Protein AF-J0CR44-F1 (afdb_monomer)

Solvent-accessible surface area (backbone atoms only — not comparable to full-atom values): 16876 Å² total; per-residue (Å²): 106,51,76,72,61,38,62,34,66,68,57,54,51,58,40,41,54,52,49,51,57,46,47,54,53,47,53,48,30,73,73,76,50,75,44,96,94,46,39,53,53,52,47,49,41,52,46,51,52,51,41,46,50,52,49,54,52,52,51,52,53,54,50,51,54,51,53,51,53,52,46,52,38,50,54,49,29,52,53,24,48,54,49,33,73,72,40,82,53,72,68,62,27,55,53,27,48,53,50,25,52,54,29,48,51,53,45,48,52,56,52,48,54,56,48,48,56,51,46,54,51,51,51,52,46,46,55,70,33,66,80,36,99,42,73,67,37,51,61,71,70,46,79,83,66,80,79,86,75,80,70,63,41,72,52,82,97,47,84,74,80,43,72,42,68,52,66,69,62,44,50,49,53,54,46,54,51,50,52,51,61,69,49,70,78,62,85,55,52,73,67,58,46,50,50,51,49,52,54,56,55,69,69,60,76,76,73,78,53,69,70,57,47,53,58,74,67,49,76,77,44,51,62,59,49,45,51,52,60,67,69,51,65,78,90,53,82,46,52,88,78,37,60,37,67,54,32,58,52,42,47,46,49,49,26,67,68,22,77,87,51,94,57,90,57,59,65,58,50,56,53,51,30,53,29,53,46,46,34,75,75,72,46,83,61,85,89,45,60,72,80,78,65,120

Secondary structure (DSSP, 8-state):
--HHHHT-HHHHHHHHHHHHHHHHHHHHHHHH--BTTB-HHHHHHHHHHHHHHHHHHHHHHHHHHHHHHHHHHHHHHHHHHHHHHH--SHHHHHHHHHHHHHHHHHHHHHHHHHHHHHHHHHHHHHHHHHTTT-HHHHHHHS--PPPP----EEPTT-SSPPEE--HHHHHHHHHHHHHHHHHTTT---HHHHHHHHHHHHHH---PPPHHHHHHHTSPPPHHHHHHHHHHSPTTPPP-TT---HHHHHHHHHHHHHHTTSSS----HHHHHHHHHHHHHHH---GGG-GGGG-

Foldseek 3Di:
DDLVLLLPPVLLVVLQVLVVVLVVLQVVCVVPDDDLVRALLQSVLVSLLVSLVSSVVVVVVVVVVLVVVLVVLVVQLVVLVVQLVPDPDPVSNVVSVVSNVVSVVVNVVSVVVVVVVVVVVVVVVCVVVCPDPDPVVCVVPDDPDPPPDDQWDWQPPDVVIDIDRDPVVVVVSVVVVVVCVVCVPVPDPPVNVVVVVVVVVVVPPDDDPVVVVCVVPDQDDLVNLVVVLVPDDPPDQDWPSRDGSSSVVSLCVCCVVCPVHPDHGDPVSVSVSSNSNRCSVPNDNPPSCPVVTD

Sequence (294 aa):
MSPESASDNKLLKEANQAAKIARDELLEIKKKGRTAGNNAQLVWARLKEQIVRIAKRRKAELARARAQEEKKRVDAQDAAKLKLENTQDPMARTEAQKELEAAETALHALKESSHEATFKRRDAKHFAEAETMKKSWFQWTKENRPRDTFATLRKPNTNPPEYVHDSQSMANIAGEYHDSIQNKDLDVGEEERAAALDTALRHVNRKMPEECKTQATAQITREDILESLMAAKNGSAAGLDGLIYEFWKAWNRKFETSKDGKEEWMDIVGMMTEVYVDIETYGIEQDCGFADGW

Mean predicted aligned error: 7.39 Å

Nearest PDB structures (foldseek):
  3na7-assembly1_A  TM=3.642E-01  e=6.748E+00  Helicobacter pylori NCTC 11638
  4ilo-assembly1_A  TM=3.592E-01  e=9.668E+00  Chlamydia trachomatis L2/434/Bu

Radius of gyration: 30.05 Å; Cα contacts (8 Å, |Δi|>4): 190; chains: 1; bounding box: 60×80×90 Å

pLDDT: mean 92.88, std 6.27, range [45.88, 98.38]

Organism: Auricularia subglabra (strain TFB-10046 / SS5) (NCBI:txid717982)

Structure (mmCI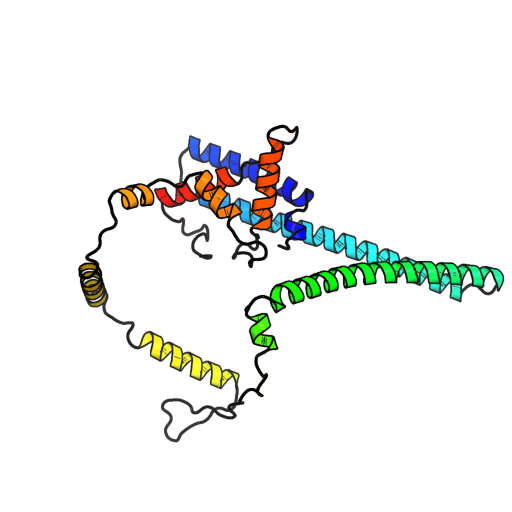F, N/CA/C/O backbone):
data_AF-J0CR44-F1
#
_entry.id   AF-J0CR44-F1
#
loop_
_atom_site.group_PDB
_atom_site.id
_atom_site.type_symbol
_atom_site.label_atom_id
_atom_site.label_alt_id
_atom_site.label_comp_id
_atom_site.label_asym_id
_atom_site.label_entity_id
_atom_site.label_seq_id
_atom_site.pdbx_PDB_ins_code
_atom_site.Cartn_x
_atom_site.Cartn_y
_atom_site.Cartn_z
_atom_site.occupancy
_atom_site.B_iso_or_equiv
_atom_site.auth_seq_id
_atom_site.auth_comp_id
_atom_site.auth_asym_id
_atom_site.auth_atom_id
_atom_site.pdbx_PDB_model_num
ATOM 1 N N . MET A 1 1 ? 0.872 -0.726 -1.623 1.00 86.12 1 MET A N 1
ATOM 2 C CA . MET A 1 1 ? 1.669 0.372 -2.235 1.00 86.12 1 MET A CA 1
ATOM 3 C C . MET A 1 1 ? 3.160 0.128 -1.960 1.00 86.12 1 MET A C 1
ATOM 5 O O . MET A 1 1 ? 3.435 -0.559 -0.987 1.00 86.12 1 MET A O 1
ATOM 9 N N . SER A 1 2 ? 4.119 0.587 -2.783 1.00 84.50 2 SER A N 1
ATOM 10 C CA . SER A 1 2 ? 5.562 0.498 -2.441 1.00 84.50 2 SER A CA 1
ATOM 11 C C . SER A 1 2 ? 6.057 1.789 -1.763 1.00 84.50 2 SER A C 1
ATOM 13 O O . SER A 1 2 ? 5.506 2.850 -2.071 1.00 84.50 2 SER A O 1
ATOM 15 N N . PRO A 1 3 ? 7.105 1.748 -0.911 1.00 84.62 3 PRO A N 1
ATOM 16 C CA . PRO A 1 3 ? 7.673 2.952 -0.285 1.00 84.62 3 PRO A CA 1
ATOM 17 C C . PRO A 1 3 ? 8.092 4.032 -1.293 1.00 84.62 3 PRO A C 1
ATOM 19 O O . PRO A 1 3 ? 7.835 5.213 -1.084 1.00 84.6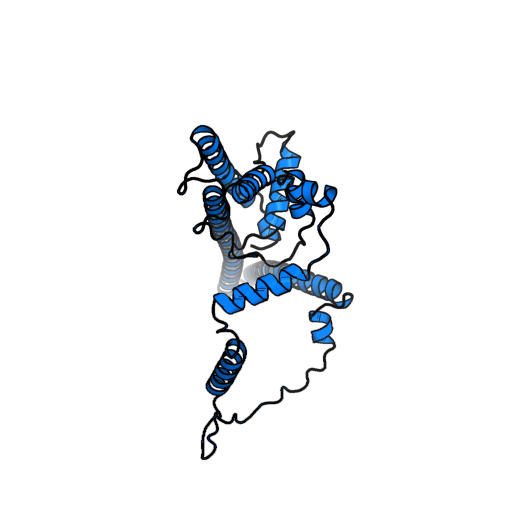2 3 PRO A O 1
ATOM 22 N N . GLU A 1 4 ? 8.656 3.622 -2.432 1.00 84.00 4 GLU A N 1
ATOM 23 C CA . GLU A 1 4 ? 9.022 4.525 -3.533 1.00 84.00 4 GLU A CA 1
ATOM 24 C C . GLU A 1 4 ? 7.788 5.227 -4.114 1.00 84.00 4 GLU A C 1
ATOM 26 O O . GLU A 1 4 ? 7.781 6.443 -4.290 1.00 84.00 4 GLU A O 1
ATOM 31 N N . SER A 1 5 ? 6.710 4.473 -4.365 1.00 88.38 5 SER A N 1
ATOM 32 C CA . SER A 1 5 ? 5.469 5.044 -4.899 1.00 88.38 5 SER A CA 1
ATOM 33 C C . SER A 1 5 ? 4.759 5.958 -3.902 1.00 88.38 5 SER A C 1
ATOM 35 O O . SER A 1 5 ? 4.101 6.899 -4.323 1.00 88.38 5 SER A O 1
ATOM 37 N N . ALA A 1 6 ? 4.919 5.723 -2.596 1.00 91.44 6 ALA A N 1
ATOM 38 C CA . ALA A 1 6 ? 4.285 6.521 -1.550 1.00 91.44 6 ALA A CA 1
ATOM 39 C C . ALA A 1 6 ? 4.782 7.974 -1.502 1.00 91.44 6 ALA A C 1
ATOM 41 O O . ALA A 1 6 ? 4.065 8.845 -1.020 1.00 91.44 6 ALA A O 1
ATOM 42 N N . SER A 1 7 ? 5.981 8.240 -2.032 1.00 92.44 7 SER A N 1
ATOM 43 C CA . SER A 1 7 ? 6.555 9.589 -2.128 1.00 92.44 7 SER A CA 1
ATOM 44 C C . SER A 1 7 ? 6.447 10.202 -3.534 1.00 92.44 7 SER A C 1
ATOM 46 O O . SER A 1 7 ? 7.012 11.269 -3.778 1.00 92.44 7 SER A O 1
ATOM 48 N N . ASP A 1 8 ? 5.750 9.557 -4.480 1.00 96.19 8 ASP A N 1
ATOM 49 C CA . ASP A 1 8 ? 5.570 10.088 -5.839 1.00 96.19 8 ASP A CA 1
ATOM 50 C C . ASP A 1 8 ? 4.736 11.380 -5.796 1.00 96.19 8 ASP A C 1
ATOM 52 O O . ASP A 1 8 ? 3.572 11.387 -5.397 1.00 96.19 8 ASP A O 1
ATOM 56 N N . ASN A 1 9 ? 5.331 12.498 -6.228 1.00 95.94 9 ASN A N 1
ATOM 57 C CA . ASN A 1 9 ? 4.684 13.812 -6.157 1.00 95.94 9 ASN A CA 1
ATOM 58 C C . ASN A 1 9 ? 3.375 13.873 -6.960 1.00 95.94 9 ASN A C 1
ATOM 60 O O . ASN A 1 9 ? 2.455 14.577 -6.550 1.00 95.94 9 ASN A O 1
ATOM 64 N N . LYS A 1 10 ? 3.275 13.165 -8.097 1.00 97.00 10 LYS A N 1
ATOM 65 C CA . LYS A 1 10 ? 2.051 13.165 -8.914 1.00 97.00 10 LYS A CA 1
ATOM 66 C C . LYS A 1 10 ? 0.920 12.433 -8.185 1.00 97.00 10 LYS A C 1
ATOM 68 O O . LYS A 1 10 ? -0.170 12.986 -8.085 1.00 97.00 10 LYS A O 1
ATOM 73 N N . LEU A 1 11 ? 1.199 11.258 -7.613 1.00 97.44 11 LEU A N 1
ATOM 74 C CA . LEU A 1 11 ? 0.260 10.534 -6.751 1.00 97.44 11 LEU A CA 1
ATOM 75 C C . LEU A 1 11 ? -0.227 11.412 -5.595 1.00 97.44 11 LEU A C 1
ATOM 77 O O . LEU A 1 11 ? -1.431 11.539 -5.396 1.00 97.44 11 LEU A O 1
ATOM 81 N N . LEU A 1 12 ? 0.698 12.029 -4.855 1.00 97.56 12 LEU A N 1
ATOM 82 C CA . LEU A 1 12 ? 0.354 12.859 -3.701 1.00 97.56 12 LEU A CA 1
ATOM 83 C C . LEU A 1 12 ? -0.504 14.070 -4.102 1.00 97.56 12 LEU A C 1
ATOM 85 O O . LEU A 1 12 ? -1.442 14.405 -3.388 1.00 97.56 12 LEU A O 1
ATOM 89 N N . LYS A 1 13 ? -0.244 14.697 -5.258 1.00 97.25 13 LYS A N 1
ATOM 90 C CA . LYS A 1 13 ? -1.056 15.816 -5.768 1.00 97.25 13 LYS A CA 1
ATOM 91 C C . LYS A 1 13 ? -2.479 15.396 -6.138 1.00 97.25 13 LYS A C 1
ATOM 93 O O . LYS A 1 13 ? -3.425 16.082 -5.762 1.00 97.25 13 LYS A O 1
ATOM 98 N N . GLU A 1 14 ? -2.638 14.282 -6.849 1.00 98.00 14 GLU A N 1
ATOM 99 C CA . GLU A 1 14 ? -3.965 13.753 -7.204 1.00 98.00 14 GLU A CA 1
ATOM 100 C C . GLU A 1 14 ? -4.742 13.320 -5.954 1.00 98.00 14 GLU A C 1
ATOM 102 O O . GLU A 1 14 ? -5.933 13.600 -5.826 1.00 98.00 14 GLU A O 1
ATOM 107 N N . ALA A 1 15 ? -4.059 12.699 -4.992 1.00 98.00 15 ALA A N 1
ATOM 108 C CA . ALA A 1 15 ? -4.655 12.342 -3.715 1.00 98.00 15 ALA A CA 1
ATOM 109 C C . ALA A 1 15 ? -5.072 13.592 -2.915 1.00 98.00 15 ALA A C 1
ATOM 111 O O . ALA A 1 15 ? -6.178 13.638 -2.381 1.00 98.00 15 ALA A O 1
ATOM 112 N N . ASN A 1 16 ? -4.247 14.645 -2.909 1.00 98.00 16 ASN A N 1
ATOM 113 C CA . ASN A 1 16 ? -4.567 15.926 -2.278 1.00 98.00 16 ASN A CA 1
ATOM 114 C C . ASN A 1 16 ? -5.830 16.574 -2.862 1.00 98.00 16 ASN A C 1
ATOM 116 O O . ASN A 1 16 ? -6.626 17.139 -2.118 1.00 98.00 16 ASN A O 1
ATOM 120 N N . GLN A 1 17 ? -6.054 16.454 -4.172 1.00 98.06 17 GLN A N 1
ATOM 121 C CA . GLN A 1 17 ? -7.296 16.913 -4.802 1.00 98.06 17 GLN A CA 1
ATOM 122 C C . GLN A 1 17 ? -8.514 16.118 -4.317 1.00 98.06 17 GLN A C 1
ATOM 124 O O . GLN A 1 17 ? -9.528 16.722 -3.974 1.00 98.06 17 GLN A O 1
ATOM 129 N N . ALA A 1 18 ? -8.408 14.788 -4.222 1.00 98.38 18 ALA A N 1
ATOM 130 C CA . ALA A 1 18 ? -9.473 13.953 -3.661 1.00 98.38 18 ALA A CA 1
ATOM 131 C C . ALA A 1 18 ? -9.774 14.314 -2.193 1.00 98.38 18 ALA A C 1
ATOM 133 O O . ALA A 1 18 ? -10.933 14.402 -1.795 1.00 98.38 18 ALA A O 1
ATOM 134 N N . ALA A 1 19 ? -8.742 14.612 -1.398 1.00 98.06 19 ALA A N 1
ATOM 135 C CA . ALA A 1 19 ? -8.915 15.036 -0.010 1.00 98.06 19 ALA A CA 1
ATOM 136 C C . ALA A 1 19 ? -9.572 16.417 0.131 1.00 98.06 19 ALA A C 1
ATOM 138 O O . ALA A 1 19 ? -10.290 16.637 1.101 1.00 98.06 19 ALA A O 1
ATOM 139 N N . LYS A 1 20 ? -9.370 17.347 -0.814 1.00 98.06 20 LYS A N 1
ATOM 140 C CA . LYS A 1 20 ? -10.091 18.634 -0.810 1.00 98.06 20 LYS A CA 1
ATOM 141 C C . LYS A 1 20 ? -11.599 18.417 -0.930 1.00 98.06 20 LYS A C 1
ATOM 143 O O . LYS A 1 20 ? -12.348 18.975 -0.141 1.00 98.06 20 LYS A O 1
ATOM 148 N N . ILE A 1 21 ? -12.014 17.530 -1.838 1.00 98.31 21 ILE A N 1
ATOM 149 C CA . ILE A 1 21 ? -13.424 17.144 -2.003 1.00 98.31 21 ILE A CA 1
ATOM 150 C C . ILE A 1 21 ? -13.954 16.516 -0.706 1.00 98.31 21 ILE A C 1
ATOM 152 O O . ILE A 1 21 ? -14.993 16.930 -0.202 1.00 98.31 21 ILE A O 1
ATOM 156 N N . ALA A 1 22 ? -13.203 15.580 -0.117 1.00 98.25 22 ALA A N 1
ATOM 157 C CA . ALA A 1 22 ? -13.578 14.948 1.148 1.00 98.25 22 ALA A CA 1
ATOM 158 C C . ALA A 1 22 ? -13.694 15.955 2.311 1.00 98.25 22 ALA A C 1
ATOM 160 O O . ALA A 1 22 ? -14.624 15.863 3.108 1.00 98.25 22 ALA A O 1
ATOM 161 N N . ARG A 1 23 ? -12.799 16.953 2.405 1.00 98.00 23 ARG A N 1
ATOM 162 C CA . ARG A 1 23 ? -12.908 18.034 3.403 1.00 98.00 23 ARG A CA 1
ATOM 163 C C . ARG A 1 23 ? -14.209 18.803 3.226 1.00 98.00 23 ARG A C 1
ATOM 165 O O . ARG A 1 23 ? -14.883 19.079 4.213 1.00 98.00 23 ARG A O 1
ATOM 172 N N . ASP A 1 24 ? -14.544 19.172 1.998 1.00 98.25 24 ASP A N 1
ATOM 173 C CA . ASP A 1 24 ? -15.743 19.961 1.738 1.00 98.25 24 ASP A CA 1
ATOM 174 C C . ASP A 1 24 ? -17.011 19.160 2.109 1.00 98.25 24 ASP A C 1
ATOM 176 O O . ASP A 1 24 ? -17.932 19.715 2.708 1.00 98.25 24 ASP A O 1
ATOM 180 N N . GLU A 1 25 ? -17.019 17.838 1.887 1.00 98.25 25 GLU A N 1
ATOM 181 C CA . GLU A 1 25 ? -18.067 16.935 2.391 1.00 98.25 25 GLU A CA 1
ATOM 182 C C . GLU A 1 25 ? -18.147 16.918 3.930 1.00 98.25 25 GLU A C 1
ATOM 184 O O . GLU A 1 25 ? -19.242 17.026 4.486 1.00 98.25 25 GLU A O 1
ATOM 189 N N . LEU A 1 26 ? -17.009 16.845 4.634 1.00 98.06 26 LEU A N 1
ATOM 190 C CA . LEU A 1 26 ? -16.967 16.910 6.104 1.00 98.06 26 LEU A CA 1
ATOM 191 C C . LEU A 1 26 ? -17.490 18.249 6.639 1.00 98.06 26 LEU A C 1
ATOM 193 O O . LEU A 1 26 ? -18.242 18.280 7.614 1.00 98.06 26 LEU A O 1
ATOM 197 N N . LEU A 1 27 ? -17.142 19.362 5.988 1.00 97.94 27 LEU A N 1
ATOM 198 C CA . LEU A 1 27 ? -17.660 20.684 6.346 1.00 97.94 27 LEU A CA 1
ATOM 199 C C . LEU A 1 27 ? -19.180 20.760 6.165 1.00 97.94 27 LEU A C 1
ATOM 201 O O . LEU A 1 27 ? -19.866 21.361 6.991 1.00 97.94 27 LEU A O 1
ATOM 205 N N . GLU A 1 28 ? -19.726 20.134 5.123 1.00 98.12 28 GLU A N 1
ATOM 206 C CA . GLU A 1 28 ? -21.174 20.046 4.928 1.00 98.12 28 GLU A CA 1
ATOM 207 C C . GLU A 1 28 ? -21.859 19.165 5.981 1.00 98.12 28 GLU A C 1
ATOM 209 O O . GLU A 1 28 ? -22.929 19.538 6.463 1.00 98.12 28 GLU A O 1
ATOM 214 N N . ILE A 1 29 ? -21.237 18.057 6.402 1.00 97.88 29 ILE A N 1
ATOM 215 C CA . ILE A 1 29 ? -21.728 17.230 7.520 1.00 97.88 29 ILE A CA 1
ATOM 216 C C . ILE A 1 29 ? -21.764 18.047 8.814 1.00 97.88 29 ILE A C 1
ATOM 218 O O . ILE A 1 29 ? -22.768 18.022 9.521 1.00 97.88 29 ILE A O 1
ATOM 222 N N . LYS A 1 30 ? -20.724 18.838 9.106 1.00 97.31 30 LYS A N 1
ATOM 223 C CA . LYS A 1 30 ? -20.709 19.713 10.293 1.00 97.31 30 LYS A CA 1
ATOM 224 C C . LYS A 1 30 ? -21.833 20.750 10.276 1.00 97.31 30 LYS A C 1
ATOM 226 O O . LYS A 1 30 ? -22.372 21.072 11.328 1.00 97.31 30 LYS A O 1
ATOM 231 N N . LYS A 1 31 ? -22.203 21.263 9.097 1.00 97.88 31 LYS A N 1
ATOM 232 C CA . LYS A 1 31 ? -23.301 22.235 8.952 1.00 97.88 31 LYS A CA 1
ATOM 233 C C . LYS A 1 31 ? -24.686 21.595 9.041 1.00 97.88 31 LYS A C 1
ATOM 235 O O . LYS A 1 31 ? -25.579 22.178 9.643 1.00 97.88 31 LYS A O 1
ATOM 240 N N . LYS A 1 32 ? -24.889 20.449 8.384 1.00 97.88 32 LYS A N 1
ATOM 241 C CA . LYS A 1 32 ? -26.209 19.804 8.235 1.00 97.88 32 LYS A CA 1
ATOM 242 C C . LYS A 1 32 ? -26.515 18.783 9.330 1.00 97.88 32 LYS A C 1
ATOM 244 O O . LYS A 1 32 ? -27.672 18.414 9.498 1.00 97.88 32 LYS A O 1
ATOM 249 N N . GLY A 1 33 ? -25.496 18.353 10.065 1.00 97.69 33 GLY A N 1
ATOM 250 C CA . GLY A 1 33 ? -25.569 17.268 11.032 1.00 97.69 33 GLY A CA 1
ATOM 251 C C . GLY A 1 33 ? -25.169 15.918 10.433 1.00 97.69 33 GLY A C 1
ATOM 252 O O . GLY A 1 33 ? -25.286 15.671 9.229 1.00 97.69 33 GLY A O 1
ATOM 253 N N . ARG A 1 34 ? -24.690 15.032 11.311 1.00 97.62 34 ARG A N 1
ATOM 254 C CA . ARG A 1 34 ? -24.358 13.636 11.001 1.00 97.62 34 ARG A CA 1
ATOM 255 C C . ARG A 1 34 ? -25.630 12.842 10.699 1.00 97.62 34 ARG A C 1
ATOM 257 O O . ARG A 1 34 ? -26.635 12.985 11.390 1.00 97.62 34 ARG A O 1
ATOM 264 N N . THR A 1 35 ? -25.563 11.946 9.718 1.00 97.31 35 THR A N 1
ATOM 265 C CA . THR A 1 35 ? -26.604 10.935 9.457 1.00 97.31 35 THR A CA 1
ATOM 266 C C . THR A 1 35 ? -25.960 9.560 9.266 1.00 97.31 35 THR A C 1
ATOM 268 O O . THR A 1 35 ? -24.759 9.482 9.014 1.00 97.31 35 THR A O 1
ATOM 271 N N . ALA A 1 36 ? -26.739 8.476 9.344 1.00 95.12 36 ALA A N 1
ATOM 272 C CA . ALA A 1 36 ? -26.221 7.119 9.121 1.00 95.12 36 ALA A CA 1
ATOM 273 C C . ALA A 1 36 ? -25.559 6.962 7.735 1.00 95.12 36 ALA A C 1
ATOM 275 O O . ALA A 1 36 ? -24.482 6.394 7.624 1.00 95.12 36 ALA A O 1
ATOM 276 N N . GLY A 1 37 ? -26.145 7.555 6.687 1.00 95.62 37 GLY A N 1
ATOM 277 C CA . GLY A 1 37 ? -25.596 7.505 5.323 1.00 95.62 37 GLY A CA 1
ATOM 278 C C . GLY A 1 37 ? -24.580 8.602 4.983 1.00 95.62 37 GLY A C 1
ATOM 279 O O . GLY A 1 37 ? -24.040 8.607 3.878 1.00 95.62 37 GLY A O 1
ATOM 280 N N . ASN A 1 38 ? -24.339 9.560 5.883 1.00 96.62 38 ASN A N 1
ATOM 281 C CA . ASN A 1 38 ? -23.407 10.663 5.657 1.00 96.62 38 ASN A CA 1
ATOM 282 C C . ASN A 1 38 ? -22.750 11.077 6.979 1.00 96.62 38 ASN A C 1
ATOM 284 O O . ASN A 1 38 ? -23.289 11.889 7.738 1.00 96.62 38 ASN A O 1
ATOM 288 N N . ASN A 1 39 ? -21.593 10.479 7.245 1.00 97.38 39 ASN A N 1
ATOM 289 C CA . ASN A 1 39 ? -20.774 10.688 8.433 1.00 97.38 39 ASN A CA 1
ATOM 290 C C . ASN A 1 39 ? -19.284 10.710 8.051 1.00 97.38 39 ASN A C 1
ATOM 292 O O . ASN A 1 39 ? -18.913 10.371 6.921 1.00 97.38 39 ASN A O 1
ATOM 296 N N . ALA A 1 40 ? -18.427 11.111 8.991 1.00 97.81 40 ALA A N 1
ATOM 297 C CA . ALA A 1 40 ? -16.999 11.256 8.726 1.00 97.81 40 ALA A CA 1
ATOM 298 C C . ALA A 1 40 ? -16.321 9.928 8.343 1.00 97.81 40 ALA A C 1
ATOM 300 O O . ALA A 1 40 ? -15.453 9.913 7.468 1.00 97.81 40 ALA A O 1
ATOM 301 N N . GLN A 1 41 ? -16.754 8.808 8.933 1.00 97.19 41 GLN A N 1
ATOM 302 C CA . GLN A 1 41 ? -16.193 7.477 8.680 1.00 97.19 41 GLN A CA 1
ATOM 303 C C . GLN A 1 41 ? -16.412 7.033 7.226 1.00 97.19 41 GLN A C 1
ATOM 305 O O . GLN A 1 41 ? -15.475 6.568 6.575 1.00 97.19 41 GLN A O 1
ATOM 310 N N . LEU A 1 42 ? -17.615 7.239 6.679 1.00 97.00 42 LEU A N 1
ATOM 311 C CA . LEU A 1 42 ? -17.938 6.912 5.285 1.00 97.00 42 LEU A CA 1
ATOM 312 C C . LEU A 1 42 ? -17.207 7.821 4.288 1.00 97.00 42 LEU A C 1
ATOM 314 O O . LEU A 1 42 ? -16.719 7.349 3.258 1.00 97.00 42 LEU A O 1
ATOM 318 N N . VAL A 1 43 ? -17.087 9.120 4.587 1.00 97.75 43 VAL A N 1
ATOM 319 C CA . VAL A 1 43 ? -16.294 10.051 3.763 1.00 97.75 43 VAL A CA 1
ATOM 320 C C . VAL A 1 43 ? -14.834 9.595 3.712 1.00 97.75 43 VAL A C 1
ATOM 322 O O . VAL A 1 43 ? -14.242 9.504 2.633 1.00 97.75 43 VAL A O 1
ATOM 325 N N . TRP A 1 44 ? -14.271 9.228 4.863 1.00 97.25 44 TRP A N 1
ATOM 326 C CA . TRP A 1 44 ? -12.908 8.724 4.968 1.00 97.25 44 TRP A CA 1
ATOM 327 C C . TRP A 1 44 ? -12.697 7.402 4.224 1.00 97.25 44 TRP A C 1
ATOM 329 O O . TRP A 1 44 ? -11.724 7.263 3.480 1.00 97.25 44 TRP A O 1
ATOM 339 N N . ALA A 1 45 ? -13.618 6.445 4.363 1.00 96.19 45 ALA A N 1
ATOM 340 C CA . ALA A 1 45 ? -13.566 5.174 3.644 1.00 96.19 45 ALA A CA 1
ATOM 341 C C . ALA A 1 45 ? -13.533 5.393 2.120 1.00 96.19 45 ALA A C 1
ATOM 343 O O . ALA A 1 45 ? -12.634 4.892 1.437 1.00 96.19 45 ALA A O 1
ATOM 344 N N . ARG A 1 46 ? -14.429 6.243 1.597 1.00 97.12 46 ARG A N 1
ATOM 345 C CA . ARG A 1 46 ? -14.457 6.614 0.172 1.00 97.12 46 ARG A CA 1
ATOM 346 C C . ARG A 1 46 ? -13.170 7.301 -0.278 1.00 97.12 46 ARG A C 1
ATOM 348 O O . ARG A 1 46 ? -12.659 6.982 -1.353 1.00 97.12 46 ARG A O 1
ATOM 355 N N . LEU A 1 47 ? -12.616 8.205 0.533 1.00 97.50 47 LEU A N 1
ATOM 356 C CA . LEU A 1 47 ? -11.333 8.845 0.239 1.00 97.50 47 LEU A CA 1
ATOM 357 C C . LEU A 1 47 ? -10.212 7.803 0.124 1.00 97.50 47 LEU A C 1
ATOM 359 O O . LEU A 1 47 ? -9.469 7.812 -0.860 1.00 97.50 47 LEU A O 1
ATOM 363 N N . LYS A 1 48 ? -10.105 6.870 1.078 1.00 96.69 48 LYS A N 1
ATOM 364 C CA . LYS A 1 48 ? -9.098 5.797 1.032 1.00 96.69 48 LYS A CA 1
ATOM 365 C C . LYS A 1 48 ? -9.233 4.956 -0.234 1.00 96.69 48 LYS A C 1
ATOM 367 O O . LYS A 1 48 ? -8.238 4.734 -0.926 1.00 96.69 48 LYS A O 1
ATOM 372 N N . GLU A 1 49 ? -10.448 4.550 -0.598 1.00 96.38 49 GLU A N 1
ATOM 373 C CA . GLU A 1 49 ? -10.681 3.822 -1.847 1.00 96.38 49 GLU A CA 1
ATOM 374 C C . GLU A 1 49 ? -10.227 4.606 -3.081 1.00 96.38 49 GLU A C 1
ATOM 376 O O . GLU A 1 49 ? -9.578 4.049 -3.974 1.00 96.38 49 GLU A O 1
ATOM 381 N N . GLN A 1 50 ? -10.551 5.900 -3.148 1.00 97.75 50 GLN A N 1
ATOM 382 C CA . GLN A 1 50 ? -10.123 6.763 -4.246 1.00 97.75 50 GLN A CA 1
ATOM 383 C C . GLN A 1 50 ? -8.598 6.844 -4.319 1.00 97.75 50 GLN A C 1
ATOM 385 O O . GLN A 1 50 ? -8.033 6.660 -5.399 1.00 97.75 50 GLN A O 1
ATOM 390 N N . ILE A 1 51 ? -7.916 7.022 -3.186 1.00 97.50 51 ILE A N 1
ATOM 391 C CA . ILE A 1 51 ? -6.449 7.037 -3.116 1.00 97.50 51 ILE A CA 1
ATOM 392 C C . ILE A 1 51 ? -5.870 5.714 -3.628 1.00 97.50 51 ILE A C 1
ATOM 394 O O . ILE A 1 51 ? -4.931 5.717 -4.425 1.00 97.50 51 ILE A O 1
ATOM 398 N N . VAL A 1 52 ? -6.445 4.572 -3.243 1.00 96.38 52 VAL A N 1
ATOM 399 C CA . VAL A 1 52 ? -6.011 3.252 -3.727 1.00 96.38 52 VAL A CA 1
ATOM 400 C C . VAL A 1 52 ? -6.190 3.130 -5.242 1.00 96.38 52 VAL A C 1
ATOM 402 O O . VAL A 1 52 ? -5.297 2.620 -5.928 1.00 96.38 52 VAL A O 1
ATOM 405 N N . ARG A 1 53 ? -7.306 3.620 -5.798 1.00 97.44 53 ARG A N 1
ATOM 406 C CA . ARG A 1 53 ? -7.542 3.644 -7.254 1.00 97.44 53 ARG A CA 1
ATOM 407 C C . ARG A 1 53 ? -6.517 4.530 -7.970 1.00 97.44 53 ARG A C 1
ATOM 409 O O . ARG A 1 53 ? -5.932 4.087 -8.961 1.00 97.44 53 ARG A O 1
ATOM 416 N N . ILE A 1 54 ? -6.239 5.725 -7.443 1.00 97.94 54 ILE A N 1
ATOM 417 C CA . ILE A 1 54 ? -5.210 6.643 -7.960 1.00 97.94 54 ILE A CA 1
ATOM 418 C C . ILE A 1 54 ? -3.832 5.964 -7.927 1.00 97.94 54 ILE A C 1
ATOM 420 O O . ILE A 1 54 ? -3.119 5.950 -8.931 1.00 97.94 54 ILE A O 1
ATOM 424 N N . ALA A 1 55 ? -3.479 5.313 -6.818 1.00 96.38 55 ALA A N 1
ATOM 425 C CA . ALA A 1 55 ? -2.216 4.598 -6.663 1.00 96.38 55 ALA A CA 1
ATOM 426 C C . ALA A 1 55 ? -2.067 3.437 -7.657 1.00 96.38 55 ALA A C 1
ATOM 428 O O . ALA A 1 55 ? -1.009 3.277 -8.273 1.00 96.38 55 ALA A O 1
ATOM 429 N N . LYS A 1 56 ? -3.124 2.636 -7.858 1.00 95.94 56 LYS A N 1
ATOM 430 C CA . LYS A 1 56 ? -3.144 1.547 -8.850 1.00 95.94 56 LYS A CA 1
ATOM 431 C C . LYS A 1 56 ? -2.972 2.089 -10.270 1.00 95.94 56 LYS A C 1
ATOM 433 O O . LYS A 1 56 ? -2.144 1.563 -11.016 1.00 95.94 56 LYS A O 1
ATOM 438 N N . ARG A 1 57 ? -3.684 3.167 -10.622 1.00 97.25 57 ARG A N 1
ATOM 439 C CA . ARG A 1 57 ? -3.534 3.857 -11.914 1.00 97.25 57 ARG A CA 1
ATOM 440 C C . ARG A 1 57 ? -2.102 4.347 -12.108 1.00 97.25 57 ARG A C 1
ATOM 442 O O . ARG A 1 57 ? -1.483 4.024 -13.118 1.00 97.25 57 ARG A O 1
ATOM 449 N N . ARG A 1 58 ? -1.540 5.044 -11.119 1.00 96.38 58 ARG A N 1
ATOM 450 C CA . ARG A 1 58 ? -0.173 5.573 -11.179 1.00 96.38 58 ARG A CA 1
ATOM 451 C C . ARG A 1 58 ? 0.872 4.468 -11.320 1.00 96.38 58 ARG A C 1
ATOM 453 O O . ARG A 1 58 ? 1.797 4.592 -12.118 1.00 96.38 58 ARG A O 1
ATOM 460 N N . LYS A 1 59 ? 0.704 3.354 -10.603 1.00 94.44 59 LYS A N 1
ATOM 461 C CA . LYS A 1 59 ? 1.563 2.170 -10.747 1.00 94.44 59 LYS A CA 1
ATOM 462 C C . LYS A 1 59 ? 1.515 1.616 -12.174 1.00 94.44 59 LYS A C 1
ATOM 464 O O . LYS A 1 59 ? 2.564 1.297 -12.729 1.00 94.44 59 L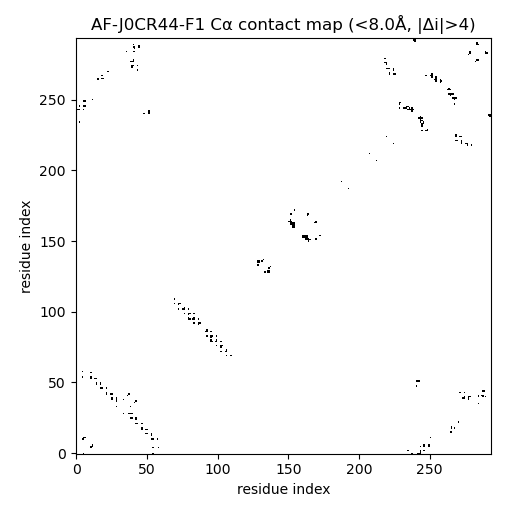YS A O 1
ATOM 469 N N . ALA A 1 60 ? 0.326 1.525 -12.772 1.00 95.44 60 ALA A N 1
ATOM 470 C CA . ALA A 1 60 ? 0.168 1.075 -14.152 1.00 95.44 60 ALA A CA 1
ATOM 471 C C . ALA A 1 60 ? 0.803 2.050 -15.161 1.00 95.44 60 ALA A C 1
ATOM 473 O O . ALA A 1 60 ? 1.453 1.599 -16.100 1.00 95.44 60 ALA A O 1
ATOM 474 N N . GLU A 1 61 ? 0.683 3.367 -14.954 1.00 96.12 61 GLU A N 1
ATOM 475 C CA . GLU A 1 61 ? 1.372 4.380 -15.772 1.00 96.12 61 GLU A CA 1
ATOM 476 C C . GLU A 1 61 ? 2.894 4.200 -15.740 1.00 96.12 61 GLU A C 1
ATOM 478 O O . GLU A 1 61 ? 3.531 4.150 -16.790 1.00 96.12 61 GLU A O 1
ATOM 483 N N . LEU A 1 62 ? 3.477 4.057 -14.545 1.00 92.50 62 LEU A N 1
ATOM 484 C CA . LEU A 1 62 ? 4.920 3.864 -14.380 1.00 92.50 62 LEU A CA 1
ATOM 485 C C . LEU A 1 62 ? 5.394 2.550 -15.011 1.00 92.50 62 LEU A C 1
ATOM 487 O O . LEU A 1 62 ? 6.438 2.523 -15.658 1.00 92.50 62 LEU A O 1
ATOM 491 N N . ALA A 1 63 ? 4.622 1.471 -14.861 1.00 92.56 63 ALA A N 1
ATOM 492 C CA . ALA A 1 63 ? 4.928 0.190 -15.491 1.00 92.56 63 ALA A CA 1
ATOM 493 C C . ALA A 1 63 ? 4.894 0.287 -17.025 1.00 92.56 63 ALA A C 1
ATOM 495 O O . ALA A 1 63 ? 5.812 -0.193 -17.684 1.00 92.56 63 ALA A O 1
ATOM 496 N N . ARG A 1 64 ? 3.886 0.963 -17.596 1.00 95.94 64 ARG A N 1
ATOM 497 C CA . ARG A 1 64 ? 3.791 1.199 -19.046 1.00 95.94 64 ARG A CA 1
ATOM 498 C C . ARG A 1 64 ? 4.947 2.048 -19.564 1.00 95.94 64 ARG A C 1
ATOM 500 O O . ARG A 1 64 ? 5.515 1.703 -20.591 1.00 95.94 64 ARG A O 1
ATOM 507 N N . ALA A 1 65 ? 5.316 3.115 -18.856 1.00 94.62 65 ALA A N 1
ATOM 508 C CA . ALA A 1 65 ? 6.446 3.961 -19.238 1.00 94.62 65 ALA A CA 1
ATOM 509 C C . ALA A 1 65 ? 7.767 3.172 -19.254 1.00 94.62 65 ALA A C 1
ATOM 511 O O . ALA A 1 65 ? 8.532 3.281 -20.208 1.00 94.62 65 ALA A O 1
ATOM 512 N N . ARG A 1 66 ? 8.000 2.319 -18.245 1.00 91.56 66 ARG A N 1
ATOM 513 C CA . ARG A 1 66 ? 9.172 1.428 -18.204 1.00 91.56 66 ARG A CA 1
ATOM 514 C C . ARG A 1 66 ? 9.167 0.420 -19.354 1.00 91.56 66 ARG A C 1
ATOM 516 O O . ARG A 1 66 ? 10.175 0.292 -20.035 1.00 91.56 66 ARG A O 1
ATOM 523 N N . ALA A 1 67 ? 8.031 -0.229 -19.610 1.00 94.50 67 ALA A N 1
ATOM 524 C CA . ALA A 1 67 ? 7.897 -1.184 -20.709 1.00 94.50 67 ALA A CA 1
ATOM 525 C C . ALA A 1 67 ? 8.088 -0.526 -22.088 1.00 94.50 67 ALA A C 1
ATOM 527 O O . ALA A 1 67 ? 8.660 -1.133 -22.986 1.00 94.50 67 ALA A O 1
ATOM 528 N N . GLN A 1 68 ? 7.633 0.719 -22.267 1.00 96.50 68 GLN A N 1
ATOM 529 C CA . GLN A 1 68 ? 7.860 1.479 -23.498 1.00 96.50 68 GLN A CA 1
ATOM 530 C C . GLN A 1 68 ? 9.332 1.846 -23.688 1.00 96.50 68 GLN A C 1
ATOM 532 O O . GLN A 1 68 ? 9.824 1.756 -24.809 1.00 96.50 68 GLN A O 1
ATOM 537 N N . GLU A 1 69 ? 10.031 2.256 -22.628 1.00 94.88 69 GLU A N 1
ATOM 538 C CA . GLU A 1 69 ? 11.469 2.532 -22.707 1.00 94.88 69 GLU A CA 1
ATOM 539 C C . GLU A 1 69 ? 12.254 1.257 -23.027 1.00 94.88 69 GLU A C 1
ATOM 541 O O . GLU A 1 69 ? 13.069 1.262 -23.942 1.00 94.88 69 GLU A O 1
ATOM 546 N N . GLU A 1 70 ? 11.955 0.144 -22.354 1.00 94.69 70 GLU A N 1
ATOM 547 C CA . GLU A 1 70 ? 12.573 -1.151 -22.654 1.00 94.69 70 GLU A CA 1
ATOM 548 C C . GLU A 1 70 ? 12.306 -1.577 -24.103 1.00 94.69 70 GLU A C 1
ATOM 550 O O . GLU A 1 70 ? 13.244 -1.916 -24.823 1.00 94.69 70 GLU A O 1
ATOM 555 N N . LYS A 1 71 ? 11.056 -1.463 -24.570 1.00 96.75 71 LYS A N 1
ATOM 556 C CA . LYS A 1 71 ? 10.697 -1.764 -25.959 1.00 96.75 71 LYS A CA 1
ATOM 557 C C . LYS A 1 71 ? 11.493 -0.914 -26.952 1.00 96.75 71 LYS A C 1
ATOM 559 O O . LYS A 1 71 ? 12.040 -1.466 -27.893 1.00 96.75 71 LYS A O 1
ATOM 564 N N . LYS A 1 72 ? 11.623 0.400 -26.730 1.00 97.12 72 LYS A N 1
ATOM 565 C CA . LYS A 1 72 ? 12.429 1.276 -27.603 1.00 97.12 72 LYS A CA 1
ATOM 566 C C . LYS A 1 72 ? 13.886 0.823 -27.698 1.00 97.12 72 LYS A C 1
ATOM 568 O O . LYS A 1 72 ? 14.488 0.955 -28.758 1.00 97.12 72 LYS A O 1
ATOM 573 N N . ARG A 1 73 ? 14.463 0.314 -26.604 1.00 95.75 73 ARG A N 1
ATOM 574 C CA . ARG A 1 73 ? 15.844 -0.196 -26.592 1.00 95.75 73 ARG A CA 1
ATOM 575 C C . ARG A 1 73 ? 15.973 -1.513 -27.351 1.00 95.75 73 ARG A C 1
ATOM 577 O O . ARG A 1 73 ? 16.948 -1.679 -28.074 1.00 95.75 73 ARG A O 1
ATOM 584 N N . VAL A 1 74 ? 14.991 -2.403 -27.221 1.00 97.00 74 VAL A N 1
ATOM 585 C CA . VAL A 1 74 ? 14.931 -3.654 -27.994 1.00 97.00 74 VAL A CA 1
ATOM 586 C C . VAL A 1 74 ? 14.745 -3.361 -29.485 1.00 97.00 74 VAL A C 1
ATOM 588 O O . VAL A 1 74 ? 15.546 -3.822 -30.288 1.00 97.00 74 VAL A O 1
ATOM 591 N N . ASP A 1 75 ? 13.788 -2.503 -29.850 1.00 97.50 75 ASP A N 1
ATOM 592 C CA . ASP A 1 75 ? 13.543 -2.109 -31.245 1.00 97.50 75 ASP A CA 1
ATOM 593 C C . ASP A 1 75 ? 14.803 -1.466 -31.873 1.00 97.50 75 ASP A C 1
ATOM 595 O O . ASP A 1 75 ? 15.126 -1.720 -33.033 1.00 97.50 75 ASP A O 1
ATOM 599 N N . ALA A 1 76 ? 15.553 -0.660 -31.106 1.00 96.38 76 ALA A N 1
ATOM 600 C CA . ALA A 1 76 ? 16.823 -0.081 -31.550 1.00 96.38 76 ALA A CA 1
ATOM 601 C C . ALA A 1 76 ? 17.922 -1.139 -31.761 1.00 96.38 76 ALA A C 1
ATOM 603 O O . ALA A 1 76 ? 18.673 -1.050 -32.732 1.00 96.38 76 ALA A O 1
ATOM 604 N N . GLN A 1 77 ? 18.006 -2.144 -30.883 1.00 97.44 77 GLN A N 1
ATOM 605 C CA . GLN A 1 77 ? 18.922 -3.274 -31.049 1.00 97.44 77 GLN A CA 1
ATOM 606 C C . GLN A 1 77 ? 18.575 -4.080 -32.308 1.00 97.44 77 GLN A C 1
ATOM 608 O O . GLN A 1 77 ? 19.462 -4.386 -33.103 1.00 97.44 77 GLN A O 1
ATOM 613 N N . ASP A 1 78 ? 17.298 -4.400 -32.515 1.00 97.00 78 ASP A N 1
ATOM 614 C CA . ASP A 1 78 ? 16.845 -5.197 -33.657 1.00 97.00 78 ASP A CA 1
ATOM 615 C C . ASP A 1 78 ? 17.045 -4.450 -34.984 1.00 97.00 78 ASP A C 1
ATOM 617 O O . ASP A 1 78 ? 17.507 -5.038 -35.964 1.00 97.00 78 ASP A O 1
ATOM 621 N N . ALA A 1 79 ? 16.804 -3.135 -35.007 1.00 97.31 79 ALA A N 1
ATOM 622 C CA . ALA A 1 79 ? 17.113 -2.293 -36.160 1.00 97.31 79 ALA A CA 1
ATOM 623 C C . ALA A 1 79 ? 18.620 -2.277 -36.482 1.00 97.31 79 ALA A C 1
ATOM 625 O O . ALA A 1 79 ? 19.000 -2.377 -37.651 1.00 97.31 79 ALA A O 1
ATOM 626 N N . ALA A 1 80 ? 19.482 -2.199 -35.460 1.00 96.12 80 ALA A N 1
ATOM 627 C CA . ALA A 1 80 ? 20.932 -2.254 -35.640 1.00 96.12 80 ALA A CA 1
ATOM 628 C C . ALA A 1 80 ? 21.406 -3.630 -36.150 1.00 96.12 80 ALA A C 1
ATOM 630 O O . ALA A 1 80 ? 22.247 -3.691 -37.049 1.00 96.12 80 ALA A O 1
ATOM 631 N N . LYS A 1 81 ? 20.820 -4.735 -35.659 1.00 96.69 81 LYS A N 1
ATOM 632 C CA . LYS A 1 81 ? 21.085 -6.095 -36.170 1.00 96.69 81 LYS A CA 1
ATOM 633 C C . LYS A 1 81 ? 20.707 -6.230 -37.640 1.00 96.69 81 LYS A C 1
ATOM 635 O O . LYS A 1 81 ? 21.528 -6.662 -38.444 1.00 96.69 81 LYS A O 1
ATOM 640 N N . LEU A 1 82 ? 19.505 -5.789 -38.007 1.00 97.31 82 LEU A N 1
ATOM 641 C CA . LEU A 1 82 ? 19.030 -5.846 -39.389 1.00 97.31 82 LEU A CA 1
ATOM 642 C C . LEU A 1 82 ? 19.907 -4.999 -40.328 1.00 97.31 82 LEU A C 1
ATOM 644 O O . LEU A 1 82 ? 20.187 -5.400 -41.458 1.00 97.31 82 LEU A O 1
ATOM 648 N N . LYS A 1 83 ? 20.374 -3.829 -39.870 1.00 95.94 83 LYS A N 1
ATOM 649 C CA . LYS A 1 83 ? 21.315 -2.990 -40.629 1.00 95.94 83 LYS A CA 1
ATOM 650 C C . LYS A 1 83 ? 22.647 -3.706 -40.850 1.00 95.94 83 LYS A C 1
ATOM 652 O O . LYS A 1 83 ? 23.170 -3.668 -41.963 1.00 95.94 83 LYS A O 1
ATOM 657 N N . LEU A 1 84 ? 23.173 -4.386 -39.832 1.00 95.44 84 LEU A N 1
ATOM 658 C CA . LEU A 1 84 ? 24.406 -5.167 -39.941 1.00 95.44 84 LEU A CA 1
ATOM 659 C C . LEU A 1 84 ? 24.268 -6.334 -40.933 1.00 95.44 84 LEU A C 1
ATOM 661 O O . LEU A 1 84 ? 25.167 -6.539 -41.744 1.00 95.44 84 LEU A O 1
ATOM 665 N N . GLU A 1 85 ? 23.149 -7.062 -40.900 1.00 95.88 85 GLU A N 1
ATOM 666 C CA . GLU A 1 85 ? 22.881 -8.197 -41.799 1.00 95.88 85 GLU A CA 1
ATOM 667 C C . GLU A 1 85 ? 22.765 -7.777 -43.270 1.00 95.88 85 GLU A C 1
ATOM 669 O O . GLU A 1 85 ? 23.269 -8.465 -44.158 1.00 95.88 85 GLU A O 1
ATOM 674 N N . ASN A 1 86 ? 22.141 -6.627 -43.533 1.00 95.94 86 ASN A N 1
ATOM 675 C CA . ASN A 1 86 ? 21.917 -6.132 -44.892 1.00 95.94 86 ASN A CA 1
ATOM 676 C C . ASN A 1 86 ? 23.130 -5.408 -45.501 1.00 95.94 86 ASN A C 1
ATOM 678 O O . ASN A 1 86 ? 23.156 -5.154 -46.707 1.00 95.94 86 ASN A O 1
ATOM 682 N N . THR A 1 87 ? 24.134 -5.051 -44.698 1.00 94.56 87 THR A N 1
ATOM 683 C CA . THR A 1 87 ? 25.278 -4.263 -45.167 1.00 94.56 87 THR A CA 1
ATOM 684 C C . THR A 1 87 ? 26.393 -5.164 -45.700 1.00 94.56 87 THR A C 1
ATOM 686 O O . THR A 1 87 ? 27.072 -5.858 -44.945 1.00 94.56 87 THR A O 1
ATOM 689 N N . GLN A 1 88 ? 26.607 -5.125 -47.018 1.00 92.62 88 GLN A N 1
ATOM 690 C CA . GLN A 1 88 ? 27.667 -5.892 -47.689 1.00 92.62 88 GLN A CA 1
ATOM 691 C C . GLN A 1 88 ? 29.012 -5.152 -47.748 1.00 92.62 88 GLN A C 1
ATOM 693 O O . GLN A 1 88 ? 30.058 -5.797 -47.801 1.00 92.62 88 GLN A O 1
ATOM 698 N N . ASP A 1 89 ? 28.993 -3.816 -47.732 1.00 95.31 89 ASP A N 1
ATOM 699 C CA . ASP A 1 89 ? 30.206 -2.999 -47.785 1.00 95.31 89 ASP A CA 1
ATOM 700 C C . ASP A 1 89 ? 31.029 -3.130 -46.483 1.00 95.31 89 ASP A C 1
ATOM 702 O O . ASP A 1 89 ? 30.481 -2.909 -45.399 1.00 95.31 89 ASP A O 1
ATOM 706 N N . PRO A 1 90 ? 32.335 -3.462 -46.544 1.00 93.25 90 PRO A N 1
ATOM 707 C CA . PRO A 1 90 ? 33.160 -3.661 -45.352 1.00 93.25 90 PRO A CA 1
ATOM 708 C C . PRO A 1 90 ? 33.255 -2.442 -44.423 1.00 93.25 90 PRO A C 1
ATOM 710 O O . PRO A 1 90 ? 33.269 -2.606 -43.198 1.00 93.25 90 PRO A O 1
ATOM 713 N N . MET A 1 91 ? 33.313 -1.221 -44.972 1.00 90.56 91 MET A N 1
ATOM 714 C CA . MET A 1 91 ? 33.391 -0.014 -44.141 1.00 90.56 91 MET A CA 1
ATOM 715 C C . MET A 1 91 ? 32.060 0.257 -43.442 1.00 90.56 91 MET A C 1
ATOM 717 O O . MET A 1 91 ? 32.029 0.364 -42.216 1.00 90.56 91 MET A O 1
ATOM 721 N N . ALA A 1 92 ? 30.954 0.267 -44.188 1.00 93.06 92 ALA A N 1
ATOM 722 C CA . ALA A 1 92 ? 29.621 0.454 -43.620 1.00 93.06 92 ALA A CA 1
ATOM 723 C C . ALA A 1 92 ? 29.245 -0.659 -42.621 1.00 93.06 92 ALA A C 1
ATOM 725 O O . ALA A 1 92 ? 28.555 -0.410 -41.631 1.00 93.06 92 ALA A O 1
ATOM 726 N N . ARG A 1 93 ? 29.740 -1.888 -42.820 1.00 93.69 93 ARG A N 1
ATOM 727 C CA . ARG A 1 93 ? 29.542 -3.000 -41.879 1.00 93.69 93 ARG A CA 1
ATOM 728 C C . ARG A 1 93 ? 30.216 -2.737 -40.533 1.00 93.69 93 ARG A C 1
ATOM 730 O O . ARG A 1 93 ? 29.650 -3.063 -39.492 1.00 93.69 93 ARG A O 1
ATOM 737 N N . THR A 1 94 ? 31.396 -2.118 -40.546 1.00 94.94 94 THR A N 1
ATOM 738 C CA . THR A 1 94 ? 32.112 -1.734 -39.320 1.00 94.94 94 THR A CA 1
ATOM 739 C C . THR A 1 94 ? 31.330 -0.679 -38.530 1.00 94.94 94 THR A C 1
ATOM 741 O O . THR A 1 94 ? 31.270 -0.740 -37.303 1.00 94.94 94 THR A O 1
ATOM 744 N N . GLU A 1 95 ? 30.691 0.271 -39.215 1.00 94.75 95 GLU A N 1
ATOM 745 C CA . GLU A 1 95 ? 29.820 1.266 -38.575 1.00 94.75 95 GLU A CA 1
ATOM 746 C C . GLU A 1 95 ? 28.550 0.631 -37.997 1.00 94.75 95 GLU A C 1
ATOM 748 O O . GLU A 1 95 ? 28.220 0.873 -36.836 1.00 94.75 95 GLU A O 1
ATOM 753 N N . ALA A 1 96 ? 27.886 -0.249 -38.754 1.00 94.56 96 ALA A N 1
ATOM 754 C CA . ALA A 1 96 ? 26.708 -0.978 -38.281 1.00 94.56 96 ALA A CA 1
ATOM 755 C C . ALA A 1 96 ? 27.013 -1.849 -37.045 1.00 94.56 96 ALA A C 1
ATOM 757 O O . ALA A 1 96 ? 26.186 -1.960 -36.142 1.00 94.56 96 ALA A O 1
ATOM 758 N N . GLN A 1 97 ? 28.219 -2.421 -36.961 1.00 96.00 97 GLN A N 1
ATOM 759 C CA . GLN A 1 97 ? 28.654 -3.182 -35.790 1.00 96.00 97 GLN A CA 1
ATOM 760 C C . GLN A 1 97 ? 28.804 -2.293 -34.547 1.00 96.00 97 GLN A C 1
ATOM 762 O O . GLN A 1 97 ? 28.364 -2.684 -33.467 1.00 96.00 97 GLN A O 1
ATOM 767 N N . LYS A 1 98 ? 29.365 -1.084 -34.692 1.00 96.25 98 LYS A N 1
ATOM 768 C CA . LYS A 1 98 ? 29.464 -0.113 -33.587 1.00 96.25 98 LYS A CA 1
ATOM 769 C C . LYS A 1 98 ? 28.091 0.355 -33.108 1.00 96.25 98 LYS A C 1
ATOM 771 O O . LYS A 1 98 ? 27.886 0.525 -31.910 1.00 96.25 98 LYS A O 1
ATOM 776 N N . GLU A 1 99 ? 27.148 0.563 -34.026 1.00 95.81 99 GLU A N 1
ATOM 777 C CA . GLU A 1 99 ? 25.766 0.914 -33.673 1.00 95.81 99 GLU A CA 1
ATOM 778 C C . GLU A 1 99 ? 25.077 -0.206 -32.883 1.00 95.81 99 GLU A C 1
ATOM 780 O O . GLU A 1 99 ? 24.409 0.073 -31.885 1.00 95.81 99 GLU A O 1
ATOM 785 N N . LEU A 1 100 ? 25.276 -1.466 -33.285 1.00 97.12 100 LEU A N 1
ATOM 786 C CA . LEU A 1 100 ? 24.762 -2.622 -32.554 1.00 97.12 100 LEU A CA 1
ATOM 787 C C . LEU A 1 100 ? 25.360 -2.709 -31.146 1.00 97.12 100 LEU A C 1
ATOM 789 O O . LEU A 1 100 ? 24.614 -2.820 -30.177 1.00 97.12 100 LEU A O 1
ATOM 793 N N . GLU A 1 101 ? 26.682 -2.590 -31.019 1.00 97.00 101 GLU A N 1
ATOM 794 C CA . GLU A 1 101 ? 27.370 -2.614 -29.724 1.00 97.00 101 GLU A CA 1
ATOM 795 C C . GLU A 1 101 ? 26.871 -1.494 -28.794 1.00 97.00 101 GLU A C 1
ATOM 797 O O . GLU A 1 101 ? 26.612 -1.725 -27.609 1.00 97.00 101 GLU A O 1
ATOM 802 N N . ALA A 1 102 ? 26.651 -0.289 -29.330 1.00 96.94 102 ALA A N 1
ATOM 803 C CA . ALA A 1 102 ? 26.086 0.825 -28.575 1.00 96.94 102 ALA A CA 1
ATOM 804 C C . ALA A 1 102 ? 24.646 0.541 -28.105 1.00 96.94 102 ALA A C 1
ATOM 806 O O . ALA A 1 102 ? 24.302 0.834 -26.954 1.00 96.94 102 ALA A O 1
ATOM 807 N N . ALA A 1 103 ? 23.805 -0.050 -28.961 1.00 96.31 103 ALA A N 1
ATOM 808 C CA . ALA A 1 103 ? 22.436 -0.427 -28.610 1.00 96.31 103 ALA A CA 1
ATOM 809 C C . ALA A 1 103 ? 22.395 -1.534 -27.538 1.00 96.31 103 ALA A C 1
ATOM 811 O O . ALA A 1 103 ? 21.623 -1.441 -26.580 1.00 96.31 103 ALA A O 1
ATOM 812 N N . GLU A 1 104 ? 23.262 -2.542 -27.653 1.00 96.44 104 GLU A N 1
ATOM 813 C CA . GLU A 1 104 ? 23.390 -3.635 -26.683 1.00 96.44 104 GLU A CA 1
ATOM 814 C C . GLU A 1 104 ? 23.895 -3.146 -25.331 1.00 96.44 104 GLU A C 1
ATOM 816 O O . GLU A 1 104 ? 23.309 -3.480 -24.299 1.00 96.44 104 GLU A O 1
ATOM 821 N N . THR A 1 105 ? 24.911 -2.282 -25.333 1.00 96.50 105 THR A N 1
ATOM 822 C CA . THR A 1 105 ? 25.442 -1.652 -24.119 1.00 96.50 105 THR A CA 1
ATOM 823 C C . THR A 1 105 ? 24.361 -0.838 -23.411 1.00 96.50 105 THR A C 1
ATOM 825 O O . THR A 1 105 ? 24.206 -0.936 -22.193 1.00 96.50 105 THR A O 1
ATOM 828 N N . ALA A 1 106 ? 23.552 -0.076 -24.156 1.00 95.06 106 ALA A N 1
ATOM 829 C CA . ALA A 1 106 ? 22.455 0.698 -23.582 1.00 95.06 106 ALA A CA 1
ATOM 830 C C . ALA A 1 106 ? 21.359 -0.193 -22.965 1.00 95.06 106 ALA A C 1
ATOM 832 O O . ALA A 1 106 ? 20.855 0.111 -21.881 1.00 95.06 106 ALA A O 1
ATOM 833 N N . LEU A 1 107 ? 20.995 -1.299 -23.626 1.00 95.12 107 LEU A N 1
ATOM 834 C CA . LEU A 1 107 ? 20.027 -2.262 -23.094 1.00 95.12 107 LEU A CA 1
ATOM 835 C C . LEU A 1 107 ? 20.573 -2.988 -21.855 1.00 95.12 107 LEU A C 1
ATOM 837 O O . LEU A 1 107 ? 19.841 -3.169 -20.878 1.00 95.12 107 LEU A O 1
ATOM 841 N N . HIS A 1 108 ? 21.850 -3.378 -21.877 1.00 95.31 108 HIS A N 1
ATOM 842 C CA . HIS A 1 108 ? 22.517 -4.001 -20.738 1.00 95.31 108 HIS A CA 1
ATOM 843 C C . HIS A 1 108 ? 22.551 -3.055 -19.540 1.00 95.31 108 HIS A C 1
ATOM 845 O O . HIS A 1 108 ? 22.100 -3.439 -18.467 1.00 95.31 108 HIS A O 1
ATOM 851 N N . ALA A 1 109 ? 22.974 -1.802 -19.730 1.00 94.56 109 ALA A N 1
ATOM 852 C CA . ALA A 1 109 ? 23.022 -0.798 -18.669 1.00 94.56 109 ALA A CA 1
ATOM 853 C C . ALA A 1 109 ? 21.646 -0.564 -18.016 1.00 94.56 109 ALA A C 1
ATOM 855 O O . ALA A 1 109 ? 21.550 -0.429 -16.795 1.00 94.56 109 ALA A O 1
ATOM 856 N N . LEU A 1 110 ? 20.560 -0.569 -18.803 1.00 92.50 110 LEU A N 1
ATOM 857 C CA . LEU A 1 110 ? 19.195 -0.460 -18.275 1.00 92.50 110 LEU A CA 1
ATOM 858 C C . LEU A 1 110 ? 18.827 -1.661 -17.382 1.00 92.50 110 LEU A C 1
ATOM 860 O O . LEU A 1 110 ? 18.294 -1.479 -16.283 1.00 92.50 110 LEU A O 1
ATOM 864 N N . LYS A 1 111 ? 19.120 -2.886 -17.838 1.00 92.75 111 LYS A N 1
ATOM 865 C CA . LYS A 1 111 ? 18.855 -4.123 -17.081 1.00 92.75 111 LYS A CA 1
ATOM 866 C C . LYS A 1 111 ? 19.721 -4.214 -15.829 1.00 92.75 111 LYS A C 1
ATOM 868 O O . LYS A 1 111 ? 19.215 -4.531 -14.754 1.00 92.75 111 LYS A O 1
ATOM 873 N N . GLU A 1 112 ? 20.998 -3.885 -15.962 1.00 93.19 112 GLU A N 1
ATOM 874 C CA . GLU A 1 112 ? 21.970 -3.861 -14.879 1.00 93.19 112 GLU A CA 1
ATOM 875 C C . GLU A 1 112 ? 21.565 -2.856 -13.806 1.00 93.19 112 GLU A C 1
ATOM 877 O O . GLU A 1 112 ? 21.497 -3.231 -12.643 1.00 93.19 112 GLU A O 1
ATOM 882 N N . SER A 1 113 ? 21.158 -1.638 -14.177 1.00 90.12 113 SER A N 1
ATOM 883 C CA . SER A 1 113 ? 20.645 -0.650 -13.220 1.00 90.12 113 SER A CA 1
ATOM 884 C C . SER A 1 113 ? 19.429 -1.173 -12.438 1.00 90.12 113 SER A C 1
ATOM 886 O O . SER A 1 113 ? 19.350 -1.020 -11.215 1.00 90.12 113 SER A O 1
ATOM 888 N N . SER A 1 114 ? 18.498 -1.862 -13.111 1.00 86.19 114 SER A N 1
ATOM 889 C CA . SER A 1 114 ? 17.337 -2.482 -12.457 1.00 86.19 114 SER A CA 1
ATOM 890 C C . SER A 1 114 ? 17.734 -3.628 -11.513 1.00 86.19 114 SER A C 1
ATOM 892 O O . SER A 1 114 ? 17.183 -3.765 -10.413 1.00 86.19 114 SER A O 1
ATOM 894 N N . HIS A 1 115 ? 18.684 -4.468 -11.926 1.00 90.06 115 HIS A N 1
ATOM 895 C CA . HIS A 1 115 ? 19.198 -5.571 -11.116 1.00 90.06 115 HIS A CA 1
ATOM 896 C C . HIS A 1 115 ? 19.992 -5.062 -9.916 1.00 90.06 115 HIS A C 1
ATOM 898 O O . HIS A 1 115 ? 19.754 -5.509 -8.799 1.00 90.06 115 HIS A O 1
ATOM 904 N N . GLU A 1 116 ? 20.877 -4.091 -10.115 1.00 90.81 116 GLU A N 1
ATOM 905 C CA . GLU A 1 116 ? 21.706 -3.495 -9.076 1.00 90.81 116 GLU A CA 1
ATOM 906 C C . GLU A 1 116 ? 20.838 -2.829 -8.004 1.00 90.81 116 GLU A C 1
ATOM 908 O O . GLU A 1 116 ? 21.068 -3.042 -6.816 1.00 90.81 116 GLU A O 1
ATOM 913 N N . ALA A 1 117 ? 19.779 -2.108 -8.387 1.00 83.94 117 ALA A N 1
ATOM 914 C CA . ALA A 1 117 ? 18.814 -1.568 -7.429 1.00 83.94 117 ALA A CA 1
ATOM 915 C C . ALA A 1 117 ? 18.143 -2.679 -6.595 1.00 83.94 117 ALA A C 1
ATOM 917 O O . ALA A 1 117 ? 17.977 -2.548 -5.379 1.00 83.94 117 ALA A O 1
ATOM 918 N N . THR A 1 118 ? 17.796 -3.798 -7.236 1.00 83.88 118 THR A N 1
ATOM 919 C CA . THR A 1 118 ? 17.189 -4.961 -6.570 1.00 83.88 118 THR A CA 1
ATOM 920 C C . THR A 1 118 ? 18.176 -5.649 -5.624 1.00 83.88 118 THR A C 1
ATOM 922 O O . THR A 1 118 ? 17.821 -5.954 -4.483 1.00 83.88 118 THR A O 1
ATOM 925 N N . PHE A 1 119 ? 19.423 -5.852 -6.056 1.00 89.00 119 PHE A N 1
ATOM 926 C CA . PHE A 1 119 ? 20.477 -6.471 -5.258 1.00 89.00 119 PHE A CA 1
ATOM 927 C C . PHE A 1 119 ? 20.913 -5.584 -4.100 1.00 89.00 119 PHE A C 1
ATOM 929 O O . PHE A 1 119 ? 20.868 -6.049 -2.970 1.00 89.00 119 PHE A O 1
ATOM 936 N N . LYS A 1 120 ? 21.192 -4.293 -4.321 1.00 88.56 120 LYS A N 1
ATOM 937 C CA . LYS A 1 120 ? 21.502 -3.337 -3.244 1.00 88.56 120 LYS A CA 1
ATOM 938 C C . LYS A 1 120 ? 20.418 -3.337 -2.174 1.00 88.56 120 LYS A C 1
ATOM 940 O O . LYS A 1 120 ? 20.722 -3.355 -0.986 1.00 88.56 120 LYS A O 1
ATOM 945 N N . ARG A 1 121 ? 19.143 -3.375 -2.576 1.00 83.94 121 ARG A N 1
ATOM 946 C CA . ARG A 1 121 ? 18.023 -3.467 -1.633 1.00 83.94 121 ARG A CA 1
ATOM 947 C C . ARG A 1 121 ? 18.008 -4.796 -0.877 1.00 83.94 121 ARG A C 1
ATOM 949 O O . ARG A 1 121 ? 17.767 -4.796 0.329 1.00 83.94 121 ARG A O 1
ATOM 956 N N . ARG A 1 122 ? 18.228 -5.918 -1.566 1.00 84.38 122 ARG A N 1
ATOM 957 C CA . ARG A 1 122 ? 18.309 -7.249 -0.947 1.00 84.38 122 ARG A CA 1
ATOM 958 C C . ARG A 1 122 ? 19.469 -7.325 0.041 1.00 84.38 122 ARG A C 1
ATOM 960 O O . ARG A 1 122 ? 19.265 -7.809 1.145 1.00 84.38 122 ARG A O 1
ATOM 967 N N . ASP A 1 123 ? 20.636 -6.829 -0.336 1.00 87.00 123 ASP A N 1
ATOM 968 C CA . ASP A 1 123 ? 21.865 -6.913 0.446 1.00 87.00 123 ASP A CA 1
ATOM 969 C C . ASP A 1 123 ? 21.806 -5.959 1.645 1.00 87.00 123 ASP A C 1
ATOM 971 O O . ASP A 1 123 ? 22.112 -6.368 2.760 1.00 87.00 123 ASP A O 1
ATOM 975 N N . ALA A 1 124 ? 21.285 -4.737 1.472 1.00 86.62 124 ALA A N 1
ATOM 976 C CA . ALA A 1 124 ? 21.004 -3.827 2.586 1.00 86.62 124 ALA A CA 1
ATOM 977 C C . ALA A 1 124 ? 19.991 -4.431 3.569 1.00 86.62 124 ALA A C 1
ATOM 979 O O . ALA A 1 124 ? 20.171 -4.340 4.783 1.00 86.62 124 ALA A O 1
ATOM 980 N N . LYS A 1 125 ? 18.941 -5.091 3.058 1.00 84.75 125 LYS A N 1
ATOM 981 C CA . LYS A 1 125 ? 17.990 -5.832 3.895 1.00 84.75 125 LYS A CA 1
ATOM 982 C C . LYS A 1 125 ? 18.679 -6.993 4.611 1.00 84.75 125 LYS A C 1
ATOM 984 O O . LYS A 1 125 ? 18.469 -7.155 5.804 1.00 84.75 125 LYS A O 1
ATOM 989 N N . HIS A 1 126 ? 19.494 -7.775 3.906 1.00 84.69 126 HIS A N 1
ATOM 990 C CA . HIS A 1 126 ? 20.233 -8.895 4.477 1.00 84.69 126 HIS A CA 1
ATOM 991 C C . HIS A 1 126 ? 21.147 -8.418 5.604 1.00 84.69 126 HIS A C 1
ATOM 993 O O . HIS A 1 126 ? 21.091 -8.971 6.691 1.00 84.69 126 HIS A O 1
ATOM 999 N N . PHE A 1 127 ? 21.917 -7.352 5.387 1.00 86.81 127 PHE A N 1
ATOM 1000 C CA . PHE A 1 127 ? 22.793 -6.759 6.394 1.00 86.81 127 PHE A CA 1
ATOM 1001 C C . PHE A 1 127 ? 22.004 -6.258 7.616 1.00 86.81 127 PHE A C 1
ATOM 1003 O O . PHE A 1 127 ? 22.267 -6.673 8.740 1.00 86.81 127 PHE A O 1
ATOM 1010 N N . ALA A 1 128 ? 20.948 -5.466 7.393 1.00 85.19 128 ALA A N 1
ATOM 1011 C CA . ALA A 1 128 ? 20.086 -4.949 8.461 1.00 85.19 128 ALA A CA 1
ATOM 1012 C C . ALA A 1 128 ? 19.273 -6.034 9.203 1.00 85.19 128 ALA A C 1
ATOM 1014 O O . ALA A 1 128 ? 18.665 -5.769 10.246 1.00 85.19 128 ALA A O 1
ATOM 1015 N N . GLU A 1 129 ? 19.168 -7.241 8.648 1.00 85.69 129 GLU A N 1
ATOM 1016 C CA . GLU A 1 129 ? 18.512 -8.386 9.280 1.00 85.69 129 GLU A CA 1
ATOM 1017 C C . GLU A 1 129 ? 19.502 -9.390 9.877 1.00 85.69 129 GLU A C 1
ATOM 1019 O O . GLU A 1 129 ? 19.136 -10.057 10.835 1.00 85.69 129 GLU A O 1
ATOM 1024 N N . ALA A 1 130 ? 20.738 -9.468 9.382 1.00 85.25 130 ALA A N 1
ATOM 1025 C CA . ALA A 1 130 ? 21.770 -10.375 9.880 1.00 85.25 130 ALA A CA 1
ATOM 1026 C C . ALA A 1 130 ? 22.246 -10.014 11.294 1.00 85.25 130 ALA A C 1
ATOM 1028 O O . ALA A 1 130 ? 22.600 -10.902 12.063 1.00 85.25 130 ALA A O 1
ATOM 1029 N N . GLU A 1 131 ? 22.218 -8.731 11.657 1.00 82.00 131 GLU A N 1
ATOM 1030 C CA . GLU A 1 131 ? 22.642 -8.258 12.983 1.00 82.00 131 GLU A CA 1
ATOM 1031 C C . GLU A 1 131 ? 21.491 -8.179 13.998 1.00 82.00 131 GLU A C 1
ATOM 1033 O O . GLU A 1 131 ? 21.712 -7.968 15.188 1.00 82.00 131 GLU A O 1
ATOM 1038 N N . THR A 1 132 ? 20.240 -8.349 13.558 1.00 82.12 132 THR A N 1
ATOM 1039 C CA . THR A 1 132 ? 19.077 -8.342 14.455 1.00 82.12 132 THR A CA 1
ATOM 1040 C C . THR A 1 132 ? 18.513 -9.751 14.572 1.00 82.12 132 THR A C 1
ATOM 1042 O O . THR A 1 132 ? 18.266 -10.384 13.552 1.00 82.12 132 THR A O 1
ATOM 1045 N N . MET A 1 133 ? 18.202 -10.222 15.785 1.00 85.06 133 MET A N 1
ATOM 1046 C CA . MET A 1 133 ? 17.507 -11.503 16.015 1.00 85.06 133 MET A CA 1
ATOM 1047 C C . MET A 1 133 ? 16.054 -11.477 15.493 1.00 85.06 133 MET A C 1
ATOM 1049 O O . MET A 1 133 ? 15.085 -11.472 16.249 1.00 85.06 133 MET A O 1
ATOM 1053 N N . LYS A 1 134 ? 15.889 -11.412 14.171 1.00 83.94 134 LYS A N 1
ATOM 1054 C CA . LYS A 1 134 ? 14.617 -11.446 13.444 1.00 83.94 134 LYS A CA 1
ATOM 1055 C C . LYS A 1 134 ? 14.341 -12.859 12.939 1.00 83.94 134 LYS A C 1
ATOM 1057 O O . LYS A 1 134 ? 15.219 -13.715 12.891 1.00 83.94 134 LYS A O 1
ATOM 1062 N N . LYS A 1 135 ? 13.110 -13.089 12.473 1.00 79.31 135 LYS A N 1
ATOM 1063 C CA . LYS A 1 135 ? 12.685 -14.359 11.863 1.00 79.31 135 LYS A CA 1
ATOM 1064 C C . LYS A 1 135 ? 13.629 -14.847 10.754 1.00 79.31 135 LYS A C 1
ATOM 1066 O O . LYS A 1 135 ? 13.871 -16.044 10.684 1.00 79.31 135 LYS A O 1
ATOM 1071 N N . SER A 1 136 ? 14.150 -13.954 9.908 1.00 80.50 136 SER A N 1
ATOM 1072 C CA . SER A 1 136 ? 15.097 -14.305 8.838 1.00 80.50 136 SER A CA 1
ATOM 1073 C C . SER A 1 136 ? 16.420 -14.831 9.388 1.00 80.50 136 SER A C 1
ATOM 1075 O O . SER A 1 136 ? 16.872 -15.879 8.941 1.00 80.50 136 SER A O 1
ATOM 1077 N N . TRP A 1 137 ? 16.971 -14.190 10.423 1.00 87.19 137 TRP A N 1
ATOM 1078 C CA . TRP A 1 137 ? 18.146 -14.689 11.137 1.00 87.19 137 TRP A CA 1
ATOM 1079 C C . TRP A 1 137 ? 17.913 -16.100 11.686 1.00 87.19 137 TRP A C 1
ATOM 1081 O O . TRP A 1 137 ? 18.699 -17.003 11.413 1.00 87.19 137 TRP A O 1
ATOM 1091 N N . PHE A 1 138 ? 16.782 -16.325 12.369 1.00 85.81 138 PHE A N 1
ATOM 1092 C CA . PHE A 1 138 ? 16.418 -17.661 12.852 1.00 85.81 138 PHE A CA 1
ATOM 1093 C C . PHE A 1 138 ? 16.214 -18.661 11.712 1.00 85.81 138 PHE A C 1
ATOM 1095 O O . PHE A 1 138 ? 16.537 -19.824 11.882 1.00 85.81 138 PHE A O 1
ATOM 1102 N N . GLN A 1 139 ? 15.688 -18.259 10.554 1.00 83.75 139 GLN A N 1
ATOM 1103 C CA . GLN A 1 139 ? 15.553 -19.152 9.397 1.00 83.75 139 GLN A CA 1
ATOM 1104 C C . GLN A 1 139 ? 16.903 -19.541 8.790 1.00 83.75 139 GLN A C 1
ATOM 1106 O O . GLN A 1 139 ? 17.021 -20.649 8.279 1.00 83.75 139 GLN A O 1
ATOM 1111 N N . TRP A 1 140 ? 17.900 -18.654 8.831 1.00 84.44 140 TRP A N 1
ATOM 1112 C CA . TRP A 1 140 ? 19.248 -18.945 8.338 1.00 84.44 140 TRP A CA 1
ATOM 1113 C C . TRP A 1 140 ? 20.043 -19.831 9.291 1.00 84.44 140 TRP A C 1
ATOM 1115 O O . TRP A 1 140 ? 20.776 -20.703 8.837 1.00 84.44 140 TRP A O 1
ATOM 1125 N N . THR A 1 141 ? 19.904 -19.613 10.599 1.00 87.31 141 THR A N 1
ATOM 1126 C CA . THR A 1 141 ? 20.622 -20.392 11.618 1.00 87.31 141 THR A CA 1
ATOM 1127 C C . THR A 1 141 ? 19.914 -21.690 11.982 1.00 87.31 141 THR A C 1
ATOM 1129 O O . THR A 1 141 ? 20.558 -22.629 12.450 1.00 87.31 141 THR A O 1
ATOM 1132 N N . LYS A 1 142 ? 18.598 -21.779 11.761 1.00 89.00 142 LYS A N 1
ATOM 1133 C CA . LYS A 1 142 ? 17.846 -23.013 11.961 1.00 89.00 142 LYS A CA 1
ATOM 1134 C C . LYS A 1 142 ? 18.320 -24.052 10.957 1.00 89.00 142 LYS A C 1
ATOM 1136 O O . LYS A 1 142 ? 18.145 -23.907 9.752 1.00 89.00 142 LYS A O 1
ATOM 1141 N N . GLU A 1 143 ? 18.865 -25.136 11.489 1.00 91.69 143 GLU A N 1
ATOM 1142 C CA . GLU A 1 143 ? 19.134 -26.349 10.733 1.00 91.69 143 GLU A CA 1
ATOM 1143 C C . GLU A 1 143 ? 17.857 -26.767 9.986 1.00 91.69 143 GLU A C 1
ATOM 1145 O O . GLU A 1 143 ? 16.818 -27.047 10.598 1.00 91.69 143 GLU A O 1
ATOM 1150 N N . ASN A 1 144 ? 17.919 -26.783 8.652 1.00 86.12 144 ASN A N 1
ATOM 1151 C CA . ASN A 1 144 ? 16.836 -27.276 7.808 1.00 86.12 144 ASN A CA 1
ATOM 1152 C C . ASN A 1 144 ? 16.803 -28.801 7.890 1.00 86.12 144 ASN A C 1
ATOM 1154 O O . ASN A 1 144 ? 17.230 -29.501 6.972 1.00 86.12 144 ASN A O 1
ATOM 1158 N N . ARG A 1 145 ? 16.302 -29.318 9.015 1.00 87.00 145 ARG A N 1
ATOM 1159 C CA . ARG A 1 145 ? 16.010 -30.742 9.146 1.00 87.00 145 ARG A CA 1
ATOM 1160 C C . ARG A 1 145 ? 14.996 -31.124 8.065 1.00 87.00 145 ARG A C 1
ATOM 1162 O O . ARG A 1 145 ? 14.034 -30.368 7.866 1.00 87.00 145 ARG A O 1
ATOM 1169 N N . PRO A 1 146 ? 15.197 -32.252 7.359 1.00 87.56 146 PRO A N 1
ATOM 1170 C CA . PRO A 1 146 ? 14.181 -32.790 6.466 1.00 87.56 146 PRO A CA 1
ATOM 1171 C C . PRO A 1 146 ? 12.847 -32.810 7.210 1.00 87.56 146 PRO A C 1
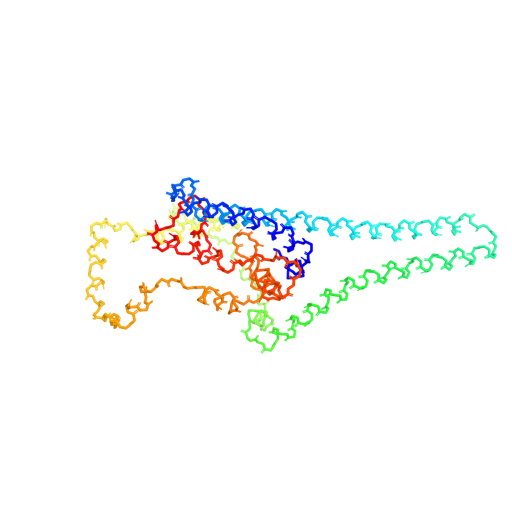ATOM 1173 O O . PRO A 1 146 ? 12.797 -33.199 8.376 1.00 87.56 146 PRO A O 1
ATOM 1176 N N . ARG A 1 147 ? 11.780 -32.310 6.582 1.00 83.25 147 ARG A N 1
ATOM 1177 C CA . ARG A 1 147 ? 10.463 -32.335 7.223 1.00 83.25 147 ARG A CA 1
ATOM 1178 C C . ARG A 1 147 ? 10.081 -33.796 7.438 1.00 83.25 147 ARG A C 1
ATOM 1180 O O . ARG A 1 147 ? 10.063 -34.548 6.464 1.00 83.25 147 ARG A O 1
ATOM 1187 N N . ASP A 1 148 ? 9.756 -34.168 8.674 1.00 84.25 148 ASP A N 1
ATOM 1188 C CA . ASP A 1 148 ? 9.137 -35.463 8.937 1.00 84.25 148 ASP A CA 1
ATOM 1189 C C . ASP A 1 148 ? 7.842 -35.537 8.129 1.00 84.25 148 ASP A C 1
ATOM 1191 O O . ASP A 1 148 ? 6.944 -34.699 8.253 1.00 84.25 148 ASP A O 1
ATOM 1195 N N . THR A 1 149 ? 7.797 -36.503 7.219 1.00 88.00 149 THR A N 1
ATOM 1196 C CA . THR A 1 149 ? 6.654 -36.728 6.344 1.00 88.00 149 THR A CA 1
ATOM 1197 C C . THR A 1 149 ? 5.796 -37.816 6.967 1.00 88.00 149 THR A C 1
ATOM 1199 O O . THR A 1 149 ? 6.197 -38.973 7.067 1.00 88.00 149 THR A O 1
ATOM 1202 N N . PHE A 1 150 ? 4.599 -37.445 7.415 1.00 89.25 150 PHE A N 1
ATOM 1203 C CA . PHE A 1 150 ? 3.611 -38.415 7.872 1.00 89.25 150 PHE A CA 1
ATOM 1204 C C . PHE A 1 150 ? 3.021 -39.122 6.651 1.00 89.25 150 PHE A C 1
ATOM 1206 O O . PHE A 1 150 ? 2.322 -38.508 5.851 1.00 89.25 150 PHE A O 1
ATOM 1213 N N . ALA A 1 151 ? 3.319 -40.411 6.492 1.00 94.62 151 ALA A N 1
ATOM 1214 C CA . ALA A 1 151 ? 2.846 -41.183 5.343 1.00 94.62 151 ALA A CA 1
ATOM 1215 C C . ALA A 1 151 ? 1.333 -41.465 5.389 1.00 94.62 151 ALA A C 1
ATOM 1217 O O . ALA A 1 151 ? 0.699 -41.634 4.348 1.00 94.62 151 ALA A O 1
ATOM 1218 N N . THR A 1 152 ? 0.757 -41.558 6.593 1.00 96.50 152 THR A N 1
ATOM 1219 C CA . THR A 1 152 ? -0.643 -41.950 6.811 1.00 96.50 152 THR A CA 1
ATOM 1220 C C . THR A 1 152 ? -1.213 -41.254 8.046 1.00 96.50 152 THR A C 1
ATOM 1222 O O . THR A 1 152 ? -0.515 -41.181 9.059 1.00 96.50 152 THR A O 1
ATOM 1225 N N . LEU A 1 153 ? -2.486 -40.856 8.022 1.00 97.06 153 LEU A N 1
ATOM 1226 C CA . LEU A 1 153 ? -3.226 -40.401 9.204 1.00 97.06 153 LEU A CA 1
ATOM 1227 C C . LEU A 1 153 ? -4.417 -41.328 9.469 1.00 97.06 153 LEU A C 1
ATOM 1229 O O . LEU A 1 153 ? -5.162 -41.662 8.550 1.00 97.06 153 LEU A O 1
ATOM 1233 N N . ARG A 1 154 ? -4.610 -41.746 10.722 1.00 97.12 154 ARG A N 1
ATOM 1234 C CA . ARG A 1 154 ? -5.767 -42.558 11.127 1.00 97.12 154 ARG A CA 1
ATOM 1235 C C . ARG A 1 154 ? -7.024 -41.685 11.198 1.00 97.12 154 ARG A C 1
ATOM 1237 O O . ARG A 1 154 ? -6.988 -40.634 11.832 1.00 97.12 154 ARG A O 1
ATOM 1244 N N . LYS A 1 155 ? -8.143 -42.141 10.626 1.00 96.38 155 LYS A N 1
ATOM 1245 C CA . LYS A 1 155 ? -9.438 -41.462 10.778 1.00 96.38 155 LYS A CA 1
ATOM 1246 C C . LYS A 1 155 ? -9.967 -41.621 12.212 1.00 96.38 155 LYS A C 1
ATOM 1248 O O . LYS A 1 155 ? -9.973 -42.749 12.725 1.00 96.38 155 LYS A O 1
ATOM 1253 N N . PRO A 1 156 ? -10.442 -40.544 12.861 1.00 95.50 156 PRO A N 1
ATOM 1254 C CA . PRO A 1 156 ? -11.048 -40.640 14.185 1.00 95.50 156 PRO A CA 1
ATOM 1255 C C . PRO A 1 156 ? -12.305 -41.529 14.153 1.00 95.50 156 PRO A C 1
ATOM 1257 O O . PRO A 1 156 ? -13.002 -41.594 13.146 1.00 95.50 156 PRO A O 1
ATOM 1260 N N . ASN A 1 157 ? -12.589 -42.223 15.261 1.00 94.50 157 ASN A N 1
ATOM 1261 C CA . ASN A 1 157 ? -13.816 -43.010 15.488 1.00 94.50 157 ASN A CA 1
ATOM 1262 C C . ASN A 1 157 ? -14.116 -44.154 14.492 1.00 94.50 157 ASN A C 1
ATOM 1264 O O . ASN A 1 157 ? -15.256 -44.601 14.401 1.00 94.50 157 ASN A O 1
ATOM 1268 N N . THR A 1 158 ? -13.111 -44.676 13.784 1.00 96.00 158 THR A N 1
ATOM 1269 C CA . THR A 1 158 ? -13.271 -45.843 12.895 1.00 96.00 158 THR A CA 1
ATOM 1270 C C . THR A 1 158 ? -12.895 -47.156 13.594 1.00 96.00 158 THR A C 1
ATOM 1272 O O . THR A 1 158 ? -11.850 -47.249 14.255 1.00 96.00 158 THR A O 1
ATOM 1275 N N . ASN A 1 159 ? -13.761 -48.169 13.464 1.00 95.00 159 ASN A N 1
ATOM 1276 C CA . ASN A 1 159 ? -13.521 -49.544 13.907 1.00 95.00 159 ASN A CA 1
ATOM 1277 C C . ASN A 1 159 ? -14.055 -50.541 12.850 1.00 95.00 159 ASN A C 1
ATOM 1279 O O . ASN A 1 159 ? -15.275 -50.668 12.730 1.00 95.00 159 ASN A O 1
ATOM 1283 N N . PRO A 1 160 ? -13.190 -51.242 12.089 1.00 95.19 160 PRO A N 1
ATOM 1284 C CA . PRO A 1 160 ? -11.729 -51.291 12.216 1.00 95.19 160 PRO A CA 1
ATOM 1285 C C . PRO A 1 160 ? -11.035 -49.957 11.858 1.00 95.19 160 PRO A C 1
ATOM 1287 O O . PRO A 1 160 ? -11.651 -49.103 11.223 1.00 95.19 160 PRO A O 1
ATOM 1290 N N . PRO A 1 161 ? -9.772 -49.740 12.282 1.00 96.94 161 PRO A N 1
ATOM 1291 C CA . PRO A 1 161 ? -9.041 -48.506 11.996 1.00 96.94 161 PRO A CA 1
ATOM 1292 C C . PRO A 1 161 ? -8.877 -48.253 10.492 1.00 96.94 161 PRO A C 1
ATOM 1294 O O . PRO A 1 161 ? -8.248 -49.046 9.792 1.00 96.94 161 PRO A O 1
ATOM 1297 N N . GLU A 1 162 ? -9.385 -47.119 10.012 1.00 97.69 162 GLU A N 1
ATOM 1298 C CA . GLU A 1 162 ? -9.145 -46.642 8.648 1.00 97.69 162 GLU A CA 1
ATOM 1299 C C . GLU A 1 162 ? -8.027 -45.597 8.612 1.00 97.69 162 GLU A C 1
ATOM 1301 O O . GLU A 1 162 ? -7.903 -44.759 9.511 1.00 97.69 162 GLU A O 1
ATOM 1306 N N . TYR A 1 163 ? -7.241 -45.608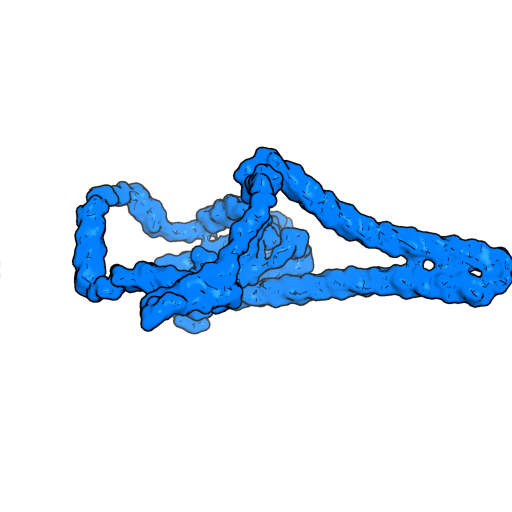 7.534 1.00 97.94 163 TYR A N 1
ATOM 1307 C CA . TYR A 1 163 ? -6.129 -44.685 7.318 1.00 97.94 163 TYR A CA 1
ATOM 1308 C C . TYR A 1 163 ? -6.302 -43.914 6.012 1.00 97.94 163 TYR A C 1
ATOM 1310 O O . TYR A 1 163 ? -6.855 -44.417 5.035 1.00 97.94 163 TYR A O 1
ATOM 1318 N N . VAL A 1 164 ? -5.821 -42.676 6.009 1.00 97.62 164 VAL A N 1
ATOM 1319 C CA . VAL A 1 164 ? -5.805 -41.779 4.856 1.00 97.62 164 VAL A CA 1
ATOM 1320 C C . VAL A 1 164 ? -4.362 -41.486 4.488 1.00 97.62 164 VAL A C 1
ATOM 1322 O O . VAL A 1 164 ? -3.536 -41.281 5.373 1.00 97.62 164 VAL A O 1
ATOM 1325 N N . HIS A 1 165 ? -4.072 -41.470 3.190 1.00 96.88 165 HIS A N 1
ATOM 1326 C CA . HIS A 1 165 ? -2.739 -41.222 2.625 1.00 96.88 165 HIS A CA 1
ATOM 1327 C C . HIS A 1 165 ? -2.647 -39.887 1.873 1.00 96.88 165 HIS A C 1
ATOM 1329 O O . HIS A 1 165 ? -1.555 -39.383 1.633 1.00 96.88 165 HIS A O 1
ATOM 1335 N N . ASP A 1 166 ? -3.791 -39.314 1.502 1.00 96.56 166 ASP A N 1
ATOM 1336 C CA . ASP A 1 166 ? -3.873 -38.037 0.801 1.00 96.56 166 ASP A CA 1
ATOM 1337 C C . ASP A 1 166 ? -3.684 -36.862 1.770 1.00 96.56 166 ASP A C 1
ATOM 1339 O O . ASP A 1 166 ? -4.391 -36.754 2.774 1.00 96.56 166 ASP A O 1
ATOM 1343 N N . SER A 1 167 ? -2.737 -35.972 1.470 1.00 93.88 167 SER A N 1
ATOM 1344 C CA . SER A 1 167 ? -2.332 -34.885 2.368 1.00 93.88 167 SER A CA 1
ATOM 1345 C C . SER A 1 167 ? -3.438 -33.857 2.600 1.00 93.88 167 SER A C 1
ATOM 1347 O O . SER A 1 167 ? -3.570 -33.357 3.718 1.00 93.88 167 SER A O 1
ATOM 1349 N N . GLN A 1 168 ? -4.261 -33.571 1.586 1.00 95.75 168 GLN A N 1
ATOM 1350 C CA . GLN A 1 168 ? -5.394 -32.657 1.724 1.00 95.75 168 GLN A CA 1
ATOM 1351 C C . GLN A 1 168 ? -6.433 -33.237 2.686 1.00 95.75 168 GLN A C 1
ATOM 1353 O O . GLN A 1 168 ? -6.901 -32.556 3.595 1.00 95.75 168 GLN A O 1
ATOM 1358 N N . SER A 1 169 ? -6.735 -34.524 2.535 1.00 96.69 169 SER A N 1
ATOM 1359 C CA . SER A 1 169 ? -7.652 -35.240 3.417 1.00 96.69 169 SER A CA 1
ATOM 1360 C C . SER A 1 169 ? -7.113 -35.349 4.852 1.00 96.69 169 SER A C 1
ATOM 1362 O O . SER A 1 169 ? -7.873 -35.175 5.802 1.00 96.69 169 SER A O 1
ATOM 1364 N N . MET A 1 170 ? -5.802 -35.567 5.036 1.00 96.62 170 MET A N 1
ATOM 1365 C CA . MET A 1 170 ? -5.172 -35.513 6.365 1.00 96.62 170 MET A CA 1
ATOM 1366 C C . MET A 1 170 ? -5.319 -34.132 7.015 1.00 96.62 170 MET A C 1
ATOM 1368 O O . MET A 1 170 ? -5.630 -34.046 8.201 1.00 96.62 170 MET A O 1
ATOM 1372 N N . ALA A 1 171 ? -5.099 -33.058 6.247 1.00 94.38 171 ALA A N 1
ATOM 1373 C CA . ALA A 1 171 ? -5.221 -31.689 6.737 1.00 94.38 171 ALA A CA 1
ATOM 1374 C C . ALA A 1 171 ? -6.661 -31.361 7.150 1.00 94.38 171 ALA A C 1
ATOM 1376 O O . ALA A 1 171 ? -6.860 -30.760 8.202 1.00 94.38 171 ALA A O 1
ATOM 1377 N N . ASN A 1 172 ? -7.651 -31.812 6.375 1.00 97.00 172 ASN A N 1
ATOM 1378 C CA . ASN A 1 172 ? -9.063 -31.630 6.706 1.00 97.00 172 ASN A CA 1
ATOM 1379 C C . ASN A 1 172 ? -9.429 -32.356 8.010 1.00 97.00 172 ASN A C 1
ATOM 1381 O O . ASN A 1 172 ? -9.990 -31.735 8.902 1.00 97.00 172 ASN A O 1
ATOM 1385 N N . ILE A 1 173 ? -9.029 -33.626 8.170 1.00 97.00 173 ILE A N 1
ATOM 1386 C CA . ILE A 1 173 ? -9.274 -34.399 9.405 1.00 97.00 173 ILE A CA 1
ATOM 1387 C C . ILE A 1 173 ? -8.622 -33.724 10.617 1.00 97.00 173 ILE A C 1
ATOM 1389 O O . ILE A 1 173 ? -9.220 -33.644 11.689 1.00 97.00 173 ILE A O 1
ATOM 1393 N N . ALA A 1 174 ? -7.384 -33.248 10.462 1.00 94.75 174 ALA A N 1
ATOM 1394 C CA . ALA A 1 174 ? -6.692 -32.529 11.523 1.00 94.75 174 ALA A CA 1
ATOM 1395 C C . ALA A 1 174 ? -7.396 -31.205 11.862 1.00 94.75 174 ALA A C 1
ATOM 1397 O O . ALA A 1 174 ? -7.507 -30.879 13.041 1.00 94.75 174 ALA A O 1
ATOM 1398 N N . GLY A 1 175 ? -7.888 -30.481 10.851 1.00 94.94 175 GLY A N 1
ATOM 1399 C CA . GLY A 1 175 ? -8.678 -29.260 11.008 1.00 94.94 175 GLY A CA 1
ATOM 1400 C C . GLY A 1 175 ? -9.971 -29.511 11.777 1.00 94.94 175 GLY A C 1
ATOM 1401 O O . GLY A 1 175 ? -10.158 -28.930 12.837 1.00 94.94 175 GLY A O 1
ATOM 1402 N N . GLU A 1 176 ? -10.790 -30.463 11.326 1.00 96.06 176 GLU A N 1
ATOM 1403 C CA . GLU A 1 176 ? -12.040 -30.860 11.991 1.00 96.06 176 GLU A CA 1
ATOM 1404 C C . GLU A 1 176 ? -11.810 -31.276 13.447 1.00 96.06 176 GLU A C 1
ATOM 1406 O O . GLU A 1 176 ? -12.565 -30.899 14.343 1.00 96.06 176 GLU A O 1
ATOM 1411 N N . TYR A 1 1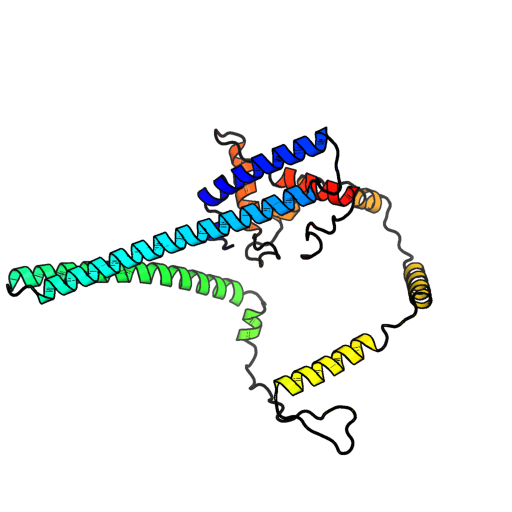77 ? -10.743 -32.035 13.709 1.00 94.62 177 TYR A N 1
ATOM 1412 C CA . TYR A 1 177 ? -10.370 -32.405 15.069 1.00 94.62 177 TYR A CA 1
ATOM 1413 C C . TYR A 1 177 ? -10.019 -31.174 15.914 1.00 94.62 177 TYR A C 1
ATOM 1415 O O . TYR A 1 177 ? -10.490 -31.054 17.046 1.00 94.62 177 TYR A O 1
ATOM 1423 N N . HIS A 1 178 ? -9.230 -30.246 15.372 1.00 92.44 178 HIS A N 1
ATOM 1424 C CA . HIS A 1 178 ? -8.837 -29.027 16.072 1.00 92.44 178 HIS A CA 1
ATOM 1425 C C . HIS A 1 178 ? -10.040 -28.116 16.352 1.00 92.44 178 HIS A C 1
ATOM 1427 O O . HIS A 1 178 ? -10.184 -27.638 17.477 1.00 92.44 178 HIS A O 1
ATOM 1433 N N . ASP A 1 179 ? -10.932 -27.952 15.376 1.00 91.69 179 ASP A N 1
ATOM 1434 C CA . ASP A 1 179 ? -12.185 -27.209 15.514 1.00 91.69 179 ASP A CA 1
ATOM 1435 C C . ASP A 1 179 ? -13.081 -27.865 16.568 1.00 91.69 179 ASP A C 1
ATOM 1437 O O . ASP A 1 179 ? -13.639 -27.189 17.430 1.00 91.69 179 ASP A O 1
ATOM 1441 N N . SER A 1 180 ? -13.180 -29.199 16.566 1.00 92.06 180 SER A N 1
ATOM 1442 C CA . SER A 1 180 ? -13.972 -29.927 17.561 1.00 92.06 180 SER A CA 1
ATOM 1443 C C . SER A 1 180 ? -13.457 -29.706 18.983 1.00 92.06 180 SER A C 1
ATOM 1445 O O . SER A 1 180 ? -14.263 -29.556 19.892 1.00 92.06 180 SER A O 1
ATOM 1447 N N . ILE A 1 181 ? -12.133 -29.632 19.181 1.00 91.38 181 ILE A N 1
ATOM 1448 C CA . ILE A 1 181 ? -11.528 -29.329 20.485 1.00 91.38 181 ILE A CA 1
ATOM 1449 C C . ILE A 1 181 ? -11.788 -27.880 20.874 1.00 91.38 181 ILE A C 1
ATOM 1451 O O . ILE A 1 181 ? -12.142 -27.622 22.019 1.00 91.38 181 ILE A O 1
ATOM 1455 N N . GLN A 1 182 ? -11.617 -26.944 19.940 1.00 87.06 182 GLN A N 1
ATOM 1456 C CA . GLN A 1 182 ? -11.825 -25.522 20.208 1.00 87.06 182 GLN A CA 1
ATOM 1457 C C . GLN A 1 182 ? -13.272 -25.215 20.587 1.00 87.06 182 GLN A C 1
ATOM 1459 O O . GLN A 1 182 ? -13.498 -24.359 21.433 1.00 87.06 182 GLN A O 1
ATOM 1464 N N . ASN A 1 183 ? -14.231 -25.944 20.015 1.00 86.88 183 ASN A N 1
ATOM 1465 C CA . ASN A 1 183 ? -15.653 -25.759 20.283 1.00 86.88 183 ASN A CA 1
ATOM 1466 C C . ASN A 1 183 ? -16.184 -26.591 21.459 1.00 86.88 183 ASN A C 1
ATOM 1468 O O . ASN A 1 183 ? -17.290 -26.325 21.921 1.00 86.88 183 ASN A O 1
ATOM 1472 N N . LYS A 1 184 ? -15.426 -27.580 21.958 1.00 84.06 184 LYS A N 1
ATOM 1473 C CA . LYS A 1 184 ? -15.920 -28.585 22.919 1.00 84.06 184 LYS A CA 1
ATOM 1474 C C . LYS A 1 184 ? -16.446 -28.004 24.238 1.00 84.06 184 LYS A C 1
ATOM 1476 O O . LYS A 1 184 ? -17.250 -28.663 24.884 1.00 84.06 184 LYS A O 1
ATOM 1481 N N . ASP A 1 185 ? -16.049 -26.781 24.582 1.00 77.88 185 ASP A N 1
ATOM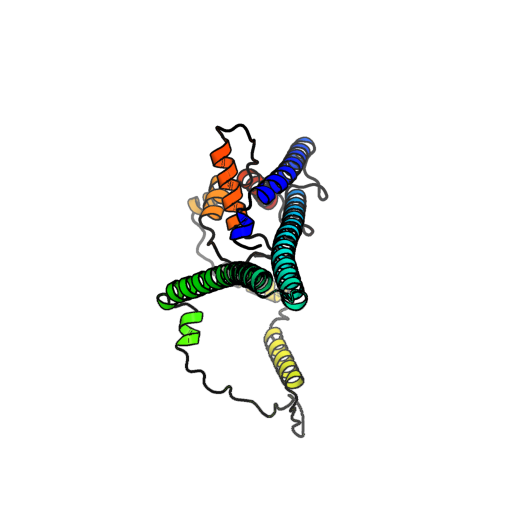 1482 C CA . ASP A 1 185 ? -16.415 -26.102 25.829 1.00 77.88 185 ASP A CA 1
ATOM 1483 C C . ASP A 1 185 ? -16.921 -24.657 25.599 1.00 77.88 185 ASP A C 1
ATOM 1485 O O . ASP A 1 185 ? -16.943 -23.853 26.530 1.00 77.88 185 ASP A O 1
ATOM 1489 N N . LEU A 1 186 ? -17.287 -24.289 24.360 1.00 73.62 186 LEU A N 1
ATOM 1490 C CA . LEU A 1 186 ? -17.757 -22.930 24.032 1.00 73.62 186 LEU A CA 1
ATOM 1491 C C . LEU A 1 186 ? -19.274 -22.744 24.167 1.00 73.62 186 LEU A C 1
ATOM 1493 O O . LEU A 1 186 ? -19.715 -21.608 24.345 1.00 73.62 186 LEU A O 1
ATOM 1497 N N . ASP A 1 187 ? -20.058 -23.826 24.151 1.00 66.50 187 ASP A N 1
ATOM 1498 C CA . ASP A 1 187 ? -21.517 -23.802 24.352 1.00 66.50 187 ASP A CA 1
ATOM 1499 C C . ASP A 1 187 ? -21.885 -23.682 25.841 1.00 66.50 187 ASP A C 1
ATOM 1501 O O . ASP A 1 187 ? -22.678 -24.440 26.400 1.00 66.50 187 ASP A O 1
ATOM 1505 N N . VAL A 1 188 ? -21.284 -22.701 26.505 1.00 76.31 188 VAL A N 1
ATOM 1506 C CA . VAL A 1 188 ? -21.728 -22.246 27.817 1.00 76.31 188 VAL A CA 1
ATOM 1507 C C . VAL A 1 188 ? -22.989 -21.418 27.582 1.00 76.31 188 VAL A C 1
ATOM 1509 O O . VAL A 1 188 ? -22.958 -20.454 26.812 1.00 76.31 188 VAL A O 1
ATOM 1512 N N . GLY A 1 189 ? -24.109 -21.785 28.211 1.00 87.56 189 GLY A N 1
ATOM 1513 C CA . GLY A 1 189 ? -25.358 -21.030 28.074 1.00 87.56 189 GLY A CA 1
ATOM 1514 C C . GLY A 1 189 ? -25.144 -19.545 28.393 1.00 87.56 189 GLY A C 1
ATOM 1515 O O . GLY A 1 189 ? -24.309 -19.205 29.232 1.00 87.56 189 GLY A O 1
ATOM 1516 N N . GLU A 1 190 ? -25.884 -18.643 27.740 1.00 87.44 190 GLU A N 1
ATOM 1517 C CA . GLU A 1 190 ? -25.696 -17.188 27.891 1.00 87.44 190 GLU A CA 1
ATOM 1518 C C . GLU A 1 190 ? -25.734 -16.738 29.364 1.00 87.44 190 GLU A C 1
ATOM 1520 O O . GLU A 1 190 ? -24.952 -15.880 29.775 1.00 87.44 190 GLU A O 1
ATOM 1525 N N . GLU A 1 191 ? -26.566 -17.391 30.181 1.00 91.31 191 GLU A N 1
ATOM 1526 C CA . GLU A 1 191 ? -26.654 -17.175 31.629 1.00 91.31 191 GLU A CA 1
ATOM 1527 C C . GLU A 1 191 ? -25.386 -17.602 32.382 1.00 91.31 191 GLU A C 1
ATOM 1529 O O . GLU A 1 191 ? -24.876 -16.852 33.215 1.00 91.31 191 GLU A O 1
ATOM 1534 N N . GLU A 1 192 ? -24.843 -18.783 32.084 1.00 90.56 192 GLU A N 1
ATOM 1535 C CA . GLU A 1 192 ? -23.625 -19.288 32.723 1.00 90.56 192 GLU A CA 1
ATOM 1536 C C . GLU A 1 192 ? -22.407 -18.460 32.287 1.00 90.56 192 GLU A C 1
ATOM 1538 O O . GLU A 1 192 ? -21.563 -18.107 33.114 1.00 90.56 192 GLU A O 1
ATOM 1543 N N . ARG A 1 193 ? -22.373 -18.016 31.024 1.00 86.94 193 ARG A N 1
ATOM 1544 C CA . ARG A 1 193 ? -21.384 -17.048 30.538 1.00 86.94 193 ARG A CA 1
ATOM 1545 C C . ARG A 1 193 ? -21.500 -15.708 31.268 1.00 86.94 193 ARG A C 1
ATOM 1547 O O . ARG A 1 193 ? -20.475 -15.158 31.672 1.00 86.94 193 ARG A O 1
ATOM 1554 N N . ALA A 1 194 ? -22.710 -15.180 31.458 1.00 90.25 194 ALA A N 1
ATOM 1555 C CA . ALA A 1 194 ? -22.929 -13.935 32.195 1.00 90.25 194 ALA A CA 1
ATOM 1556 C C . ALA A 1 194 ? -22.498 -14.060 33.668 1.00 90.25 194 ALA A C 1
ATOM 1558 O O . ALA A 1 194 ? -21.835 -13.164 34.191 1.00 90.25 194 ALA A O 1
ATOM 1559 N N . ALA A 1 195 ? -22.791 -15.192 34.315 1.00 93.88 195 ALA A N 1
ATOM 1560 C CA . ALA A 1 195 ? -22.371 -15.478 35.686 1.00 93.88 195 ALA A CA 1
ATOM 1561 C C . ALA A 1 195 ? -20.845 -15.621 35.820 1.00 93.88 195 ALA A C 1
ATOM 1563 O O . ALA A 1 195 ? -20.248 -15.085 36.760 1.00 93.88 195 ALA A O 1
ATOM 1564 N N . ALA A 1 196 ? -20.192 -16.298 34.872 1.00 90.56 196 ALA A N 1
ATOM 1565 C CA . ALA A 1 196 ? -18.737 -16.403 34.819 1.00 90.56 196 ALA A CA 1
ATOM 1566 C C . ALA A 1 196 ? -18.082 -15.032 34.591 1.00 90.56 196 ALA A C 1
ATOM 1568 O O . ALA A 1 196 ? -17.088 -14.710 35.243 1.00 90.56 196 ALA A O 1
ATOM 1569 N N . LEU A 1 197 ? -18.665 -14.199 33.721 1.00 91.31 197 LEU A N 1
ATOM 1570 C CA . LEU A 1 197 ? -18.194 -12.840 33.457 1.00 91.31 197 LEU A CA 1
ATOM 1571 C C . LEU A 1 197 ? -18.331 -11.944 34.695 1.00 91.31 197 LEU A C 1
ATOM 1573 O O . LEU A 1 197 ? -17.373 -11.266 35.056 1.00 91.31 197 LEU A O 1
ATOM 1577 N N . ASP A 1 198 ? -19.469 -11.985 35.392 1.00 95.31 198 ASP A N 1
ATOM 1578 C CA . ASP A 1 198 ? -19.664 -11.269 36.661 1.00 95.31 198 ASP A CA 1
ATOM 1579 C C . ASP A 1 198 ? -18.675 -11.755 37.733 1.00 95.31 198 ASP A C 1
ATOM 1581 O O . ASP A 1 198 ? -18.034 -10.948 38.408 1.00 95.31 198 ASP A O 1
ATOM 1585 N N . THR A 1 199 ? -18.452 -13.068 37.830 1.00 95.69 199 THR A N 1
ATOM 1586 C CA . THR A 1 199 ? -17.464 -13.650 38.751 1.00 95.69 199 THR A CA 1
ATOM 1587 C C . THR A 1 199 ? -16.050 -13.157 38.432 1.00 95.69 199 THR A C 1
ATOM 1589 O O . THR A 1 199 ? -15.343 -12.695 39.328 1.00 95.69 199 THR A O 1
ATOM 1592 N N . ALA A 1 200 ? -15.643 -13.178 37.161 1.00 94.25 200 ALA A N 1
ATOM 1593 C CA . ALA A 1 200 ? -14.338 -12.685 36.730 1.00 94.25 200 ALA A CA 1
ATOM 1594 C C . ALA A 1 200 ? -14.173 -11.180 37.002 1.00 94.25 200 ALA A C 1
ATOM 1596 O O . ALA A 1 200 ? -13.146 -10.764 37.540 1.00 94.25 200 ALA A O 1
ATOM 1597 N N . LEU A 1 201 ? -15.193 -10.366 36.702 1.00 93.06 201 LEU A N 1
ATOM 1598 C CA . LEU A 1 201 ? -15.176 -8.922 36.948 1.00 93.06 201 LEU A CA 1
ATOM 1599 C C . LEU A 1 201 ? -15.100 -8.584 38.443 1.00 93.06 201 LEU A C 1
ATOM 1601 O O . LEU A 1 201 ? -14.398 -7.642 38.810 1.00 93.06 201 LEU A O 1
ATOM 1605 N N . ARG A 1 202 ? -15.733 -9.374 39.322 1.00 95.06 202 ARG A N 1
ATOM 1606 C CA . ARG A 1 202 ? -15.619 -9.211 40.785 1.00 95.06 202 ARG A CA 1
ATOM 1607 C C . ARG A 1 202 ? -14.203 -9.425 41.313 1.00 95.06 202 ARG A C 1
ATOM 1609 O O . ARG A 1 202 ? -13.858 -8.855 42.343 1.00 95.06 202 ARG A O 1
ATOM 1616 N N . HIS A 1 203 ? -13.373 -10.211 40.627 1.00 95.31 203 HIS A N 1
ATOM 1617 C CA . HIS A 1 203 ? -11.969 -10.397 41.007 1.00 95.31 203 HIS A CA 1
ATOM 1618 C C . HIS A 1 203 ? -11.063 -9.232 40.571 1.00 95.31 203 HIS A C 1
ATOM 1620 O O . HIS A 1 203 ? -9.945 -9.100 41.080 1.00 95.31 203 HIS A O 1
ATOM 1626 N N . VAL A 1 204 ? -11.533 -8.344 39.687 1.00 93.69 204 VAL A N 1
ATOM 1627 C CA . VAL A 1 204 ? -10.798 -7.144 39.261 1.00 93.69 204 VAL A CA 1
ATOM 1628 C C . VAL A 1 204 ? -10.961 -6.037 40.310 1.00 93.69 204 VAL A C 1
ATOM 1630 O O . VAL A 1 204 ? -11.689 -5.062 40.145 1.00 93.69 204 VAL A O 1
ATOM 1633 N N . ASN A 1 205 ? -10.247 -6.182 41.427 1.00 93.38 205 ASN A N 1
ATOM 1634 C CA . ASN A 1 205 ? -10.318 -5.249 42.561 1.00 93.38 205 ASN A CA 1
ATOM 1635 C C . ASN A 1 205 ? -9.630 -3.898 42.299 1.00 93.38 205 ASN A C 1
ATOM 1637 O O . ASN A 1 205 ? -9.861 -2.921 43.015 1.00 93.38 205 ASN A O 1
ATOM 1641 N N . ARG A 1 206 ? -8.747 -3.827 41.297 1.00 92.94 206 ARG A N 1
ATOM 1642 C CA . ARG A 1 206 ? -7.979 -2.618 40.998 1.00 92.94 206 ARG A CA 1
ATOM 1643 C C . ARG A 1 206 ? -8.759 -1.737 40.032 1.00 92.94 206 ARG A C 1
ATOM 1645 O O . ARG A 1 206 ? -8.856 -2.038 38.847 1.00 92.94 206 ARG A O 1
ATOM 1652 N N 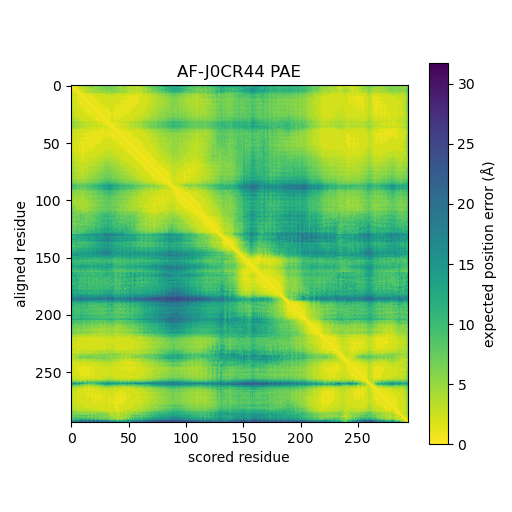. LYS A 1 207 ? -9.268 -0.618 40.540 1.00 91.62 207 LYS A N 1
ATOM 1653 C CA . LYS A 1 207 ? -9.812 0.449 39.699 1.00 91.62 207 LYS A CA 1
ATOM 1654 C C . LYS A 1 207 ? -8.676 1.301 39.147 1.00 91.62 207 LYS A C 1
ATOM 1656 O O . LYS A 1 207 ? -7.647 1.490 39.797 1.00 91.62 207 LYS A O 1
ATOM 1661 N N . MET A 1 208 ? -8.880 1.813 37.942 1.00 92.19 208 MET A N 1
ATOM 1662 C CA . MET A 1 208 ? -7.995 2.812 37.360 1.00 92.19 208 MET A CA 1
ATOM 1663 C C . MET A 1 208 ? -8.036 4.091 38.223 1.00 92.19 208 MET A C 1
ATOM 1665 O O . MET A 1 208 ? -9.137 4.476 38.630 1.00 92.19 208 MET A O 1
ATOM 1669 N N . PRO A 1 209 ? -6.888 4.720 38.542 1.00 95.38 209 PRO A N 1
ATOM 1670 C CA . PRO A 1 209 ? -6.857 6.012 39.234 1.00 95.38 209 PRO A CA 1
ATOM 1671 C C . PRO A 1 209 ? -7.691 7.066 38.495 1.00 95.38 209 PRO A C 1
ATOM 1673 O O . PRO A 1 209 ? -7.819 6.991 37.271 1.00 95.38 209 PRO A O 1
ATOM 1676 N N . GLU A 1 210 ? -8.261 8.038 39.212 1.00 94.12 210 GLU A N 1
ATOM 1677 C CA . GLU A 1 210 ? -9.118 9.072 38.603 1.00 94.12 210 GLU A CA 1
ATOM 1678 C C . GLU A 1 210 ? -8.366 9.911 37.561 1.00 94.12 210 GLU A C 1
ATOM 1680 O O . GLU A 1 210 ? -8.934 10.295 36.538 1.00 94.12 210 GLU A O 1
ATOM 1685 N N . GLU A 1 211 ? -7.062 10.113 37.749 1.00 93.88 211 GLU A N 1
ATOM 1686 C CA . GLU A 1 211 ? -6.201 10.796 36.783 1.00 93.88 211 GLU A CA 1
ATOM 1687 C C . GLU A 1 211 ? -6.138 10.015 35.465 1.00 93.88 211 GLU A C 1
ATOM 1689 O O . GLU A 1 211 ? -6.323 10.574 34.384 1.00 93.88 211 GLU A O 1
ATOM 1694 N N . CYS A 1 212 ? -5.959 8.695 35.551 1.00 91.88 212 CYS A N 1
ATOM 1695 C CA . CYS A 1 212 ? -5.938 7.811 34.390 1.00 91.88 212 CYS A CA 1
ATOM 1696 C C . CYS A 1 212 ? -7.325 7.679 33.739 1.00 91.88 212 CYS A C 1
ATOM 1698 O O . CYS A 1 212 ? -7.404 7.546 32.525 1.00 91.88 212 CYS A O 1
ATOM 1700 N N . LYS A 1 213 ? -8.425 7.748 34.505 1.00 92.75 213 LYS A N 1
ATOM 1701 C CA . LYS A 1 213 ? -9.790 7.814 33.943 1.00 92.75 213 LYS A CA 1
ATOM 1702 C C . LYS A 1 213 ? -10.030 9.097 33.176 1.00 92.75 213 LYS A C 1
ATOM 1704 O O . LYS A 1 213 ? -10.583 9.044 32.084 1.00 92.75 213 LYS A O 1
ATOM 1709 N N . THR A 1 214 ? -9.588 10.222 33.720 1.00 93.31 214 THR A N 1
ATOM 1710 C CA . THR A 1 214 ? -9.685 11.515 33.039 1.00 93.31 214 THR A CA 1
ATOM 1711 C C . THR A 1 214 ? -8.895 11.486 31.731 1.00 93.31 214 THR A C 1
ATOM 1713 O O . THR A 1 214 ? -9.401 11.929 30.710 1.00 93.31 214 THR A O 1
ATOM 1716 N N . GLN A 1 215 ? -7.702 10.882 31.722 1.00 90.69 215 GLN A N 1
ATOM 1717 C CA . GLN A 1 215 ? -6.926 10.690 30.490 1.00 90.69 215 GLN A CA 1
ATOM 1718 C C . GLN A 1 215 ? -7.589 9.715 29.509 1.00 90.69 215 GLN A C 1
ATOM 1720 O O . GLN A 1 215 ? -7.646 9.997 28.322 1.00 90.69 215 GLN A O 1
ATOM 1725 N N . ALA A 1 216 ? -8.127 8.591 29.987 1.00 87.56 216 ALA A N 1
ATOM 1726 C CA . ALA A 1 216 ? -8.776 7.592 29.135 1.00 87.56 216 ALA A CA 1
ATOM 1727 C C . ALA A 1 216 ? -10.132 8.050 28.569 1.00 87.56 216 ALA A C 1
ATOM 1729 O O . ALA A 1 216 ? -10.638 7.439 27.635 1.00 87.56 216 ALA A O 1
ATOM 1730 N N . THR A 1 217 ? -10.736 9.081 29.162 1.00 91.62 217 THR A N 1
ATOM 1731 C CA . THR A 1 217 ? -11.974 9.716 28.680 1.00 91.62 217 THR A CA 1
ATOM 1732 C C . THR A 1 217 ? -11.713 11.025 27.944 1.00 91.62 217 THR A C 1
ATOM 1734 O O . THR A 1 217 ? -12.654 11.621 27.420 1.00 91.62 217 THR A O 1
ATOM 1737 N N . ALA A 1 218 ? -10.458 11.485 27.903 1.00 94.81 218 ALA A N 1
ATOM 1738 C CA . ALA A 1 218 ? -10.089 12.639 27.107 1.00 94.81 218 ALA A CA 1
ATOM 1739 C C . ALA A 1 218 ? -10.271 12.294 25.628 1.00 94.81 218 ALA A C 1
ATOM 1741 O O . ALA A 1 218 ? -9.878 11.225 25.169 1.00 94.81 218 ALA A O 1
ATOM 1742 N N . GLN A 1 219 ? -10.886 13.222 24.906 1.00 95.62 219 GLN A N 1
ATOM 1743 C CA . GLN A 1 219 ? -11.116 13.099 23.476 1.00 95.62 219 GLN A CA 1
ATOM 1744 C C . GLN A 1 219 ? -9.784 13.053 22.723 1.00 95.62 219 GLN A C 1
ATOM 1746 O O . GLN A 1 219 ? -8.874 13.822 23.047 1.00 95.62 219 GLN A O 1
ATOM 1751 N N . ILE A 1 220 ? -9.699 12.207 21.694 1.00 96.62 220 ILE A N 1
ATOM 1752 C CA . ILE A 1 220 ? -8.512 12.123 20.836 1.00 96.62 220 ILE A CA 1
ATOM 1753 C C . ILE A 1 220 ? -8.182 13.492 20.232 1.00 96.62 220 ILE A C 1
ATOM 1755 O O . ILE A 1 220 ? -9.024 14.151 19.611 1.00 96.62 220 ILE A O 1
ATOM 1759 N N . THR A 1 221 ? -6.923 13.902 20.375 1.00 97.50 221 THR A N 1
ATOM 1760 C CA . THR A 1 221 ? -6.405 15.162 19.840 1.00 97.50 221 THR A CA 1
ATOM 1761 C C . THR A 1 221 ? -5.676 14.968 18.511 1.00 97.50 221 THR A C 1
ATOM 1763 O O . THR A 1 221 ? -5.323 13.857 18.102 1.00 97.50 221 THR A O 1
ATOM 1766 N N . ARG A 1 222 ? -5.411 16.079 17.813 1.00 97.50 222 ARG A N 1
ATOM 1767 C CA . ARG A 1 222 ? -4.617 16.063 16.576 1.00 97.50 222 ARG A CA 1
ATOM 1768 C C . ARG A 1 222 ? -3.185 15.603 16.850 1.00 97.50 222 ARG A C 1
ATOM 1770 O O . ARG A 1 222 ? -2.585 14.923 16.017 1.00 97.50 222 ARG A O 1
ATOM 1777 N N . GLU A 1 223 ? -2.644 15.989 17.998 1.00 98.00 223 GLU A N 1
ATOM 1778 C CA . GLU A 1 223 ? -1.310 15.637 18.470 1.00 98.00 223 GLU A CA 1
ATOM 1779 C C . GLU A 1 223 ? -1.187 14.127 18.688 1.00 98.00 223 GLU A C 1
ATOM 1781 O O . GLU A 1 223 ? -0.221 13.544 18.198 1.00 98.00 223 GLU A O 1
ATOM 1786 N N . ASP A 1 224 ? -2.195 13.483 19.288 1.00 97.00 224 ASP A N 1
ATOM 1787 C CA . ASP A 1 224 ? -2.217 12.026 19.491 1.00 97.00 224 ASP A CA 1
ATOM 1788 C C . ASP A 1 224 ? -2.143 11.270 18.156 1.00 97.00 224 ASP A C 1
ATOM 1790 O O . ASP A 1 224 ? -1.368 10.319 17.994 1.00 97.00 224 ASP A O 1
ATOM 1794 N N . ILE A 1 225 ? -2.914 11.718 17.157 1.00 97.88 225 ILE A N 1
ATOM 1795 C CA . ILE A 1 225 ? -2.903 11.128 15.811 1.00 97.88 225 ILE A CA 1
ATOM 1796 C C . ILE A 1 225 ? -1.572 11.387 15.106 1.00 97.88 225 ILE A C 1
ATOM 1798 O O . ILE A 1 225 ? -1.040 10.490 14.445 1.00 97.88 225 ILE A O 1
ATOM 1802 N N . LEU A 1 226 ? -1.012 12.592 15.235 1.00 97.75 226 LEU A N 1
ATOM 1803 C CA . LEU A 1 226 ? 0.282 12.929 14.650 1.00 97.75 226 LEU A CA 1
ATOM 1804 C C . LEU A 1 226 ? 1.403 12.078 15.253 1.00 97.75 226 LEU A C 1
ATOM 1806 O O . LEU A 1 226 ? 2.202 11.513 14.505 1.00 97.75 226 LEU A O 1
ATOM 1810 N N . GLU A 1 227 ? 1.463 11.976 16.579 1.00 97.44 227 GLU A N 1
ATOM 1811 C CA . GLU A 1 227 ? 2.460 11.178 17.290 1.00 97.44 227 GLU A CA 1
ATOM 1812 C C . GLU A 1 227 ? 2.341 9.707 16.895 1.00 97.44 227 GLU A C 1
ATOM 1814 O O . GLU A 1 227 ? 3.329 9.108 16.462 1.00 97.44 227 GLU A O 1
ATOM 1819 N N . SER A 1 228 ? 1.122 9.162 16.912 1.00 96.12 228 SER A N 1
ATOM 1820 C CA . SER A 1 228 ? 0.838 7.790 16.483 1.00 96.12 228 SER A CA 1
ATOM 1821 C C . SER A 1 228 ? 1.280 7.540 15.039 1.00 96.12 228 SER A C 1
ATOM 1823 O O . SER A 1 228 ? 1.953 6.547 14.741 1.00 96.12 228 SER A O 1
ATOM 1825 N N . LEU A 1 229 ? 0.970 8.470 14.129 1.00 96.31 229 LEU A N 1
ATOM 1826 C CA . LEU A 1 229 ? 1.383 8.384 12.732 1.00 96.31 229 LEU A CA 1
ATOM 1827 C C . LEU A 1 229 ? 2.908 8.410 12.595 1.00 96.31 229 LEU A C 1
ATOM 1829 O O . LEU A 1 229 ? 3.465 7.652 11.800 1.00 96.31 229 LEU A O 1
ATOM 1833 N N . MET A 1 230 ? 3.602 9.267 13.343 1.00 96.50 230 MET A N 1
ATOM 1834 C CA . MET A 1 230 ? 5.057 9.392 13.271 1.00 96.50 230 MET A CA 1
ATOM 1835 C C . MET A 1 230 ? 5.772 8.189 13.898 1.00 96.50 230 MET A C 1
ATOM 1837 O O . MET A 1 230 ? 6.740 7.696 13.305 1.00 96.50 230 MET A O 1
ATOM 1841 N N . ALA A 1 231 ? 5.247 7.661 15.005 1.00 95.81 231 ALA A N 1
ATOM 1842 C CA . ALA A 1 231 ? 5.733 6.466 15.690 1.00 95.81 231 ALA A CA 1
ATOM 1843 C C . ALA A 1 231 ? 5.527 5.177 14.874 1.00 95.81 231 ALA A C 1
ATOM 1845 O O . ALA A 1 231 ? 6.303 4.228 15.015 1.00 95.81 231 ALA A O 1
ATOM 1846 N N . ALA A 1 232 ? 4.535 5.141 13.974 1.00 94.19 232 ALA A N 1
ATOM 1847 C CA . ALA A 1 232 ? 4.253 3.973 13.143 1.00 94.19 232 ALA A CA 1
ATOM 1848 C C . ALA A 1 232 ? 5.486 3.513 12.341 1.00 94.19 232 ALA A C 1
ATOM 1850 O O . ALA A 1 232 ? 6.153 4.288 11.651 1.00 94.19 232 ALA A O 1
ATOM 1851 N N . LYS A 1 233 ? 5.812 2.222 12.397 1.00 92.94 233 LYS A N 1
ATOM 1852 C CA . LYS A 1 233 ? 7.038 1.689 11.792 1.00 92.94 233 LYS A CA 1
ATOM 1853 C C . LYS A 1 233 ? 6.967 1.674 10.259 1.00 92.94 233 LYS A C 1
ATOM 1855 O O . LYS A 1 233 ? 6.076 1.053 9.679 1.00 92.94 233 LYS A O 1
ATOM 1860 N N . ASN A 1 234 ? 7.965 2.272 9.605 1.00 90.44 234 ASN A N 1
ATOM 1861 C CA . ASN A 1 234 ? 8.143 2.189 8.150 1.00 90.44 234 ASN A CA 1
ATOM 1862 C C . ASN A 1 234 ? 8.474 0.748 7.713 1.00 90.44 234 ASN A C 1
ATOM 1864 O O . ASN A 1 234 ? 9.152 0.004 8.423 1.00 90.44 234 ASN A O 1
ATOM 1868 N N . GLY A 1 235 ? 8.028 0.361 6.522 1.00 85.94 235 GLY A N 1
ATOM 1869 C CA . GLY A 1 235 ? 8.236 -0.957 5.932 1.00 85.94 235 GLY A CA 1
ATOM 1870 C C . GLY A 1 235 ? 7.330 -2.042 6.510 1.00 85.94 235 GLY A C 1
ATOM 1871 O O . GLY A 1 235 ? 7.501 -3.212 6.165 1.00 85.94 235 GLY A O 1
ATOM 1872 N N . SER A 1 236 ? 6.385 -1.673 7.377 1.00 87.00 236 SER A N 1
ATOM 1873 C CA . SER A 1 236 ? 5.326 -2.572 7.838 1.00 87.00 236 SER A CA 1
ATOM 1874 C C . SER A 1 236 ? 4.396 -2.931 6.677 1.00 87.00 236 SER A C 1
ATOM 1876 O O . SER A 1 236 ? 4.292 -2.191 5.694 1.00 87.00 236 SER A O 1
ATOM 1878 N N . ALA A 1 237 ? 3.744 -4.091 6.768 1.00 82.88 237 ALA A N 1
ATOM 1879 C CA . ALA A 1 237 ? 2.736 -4.471 5.788 1.00 82.88 237 ALA A CA 1
ATOM 1880 C C . ALA A 1 237 ? 1.627 -3.408 5.753 1.00 82.88 237 ALA A C 1
ATOM 1882 O O . ALA A 1 237 ? 1.283 -2.831 6.783 1.00 82.88 237 ALA A O 1
ATOM 1883 N N . ALA A 1 238 ? 1.101 -3.132 4.560 1.00 88.38 238 ALA A N 1
ATOM 1884 C CA . ALA A 1 238 ? -0.084 -2.296 4.447 1.00 88.38 238 ALA A CA 1
ATOM 1885 C C . ALA A 1 238 ? -1.258 -2.978 5.160 1.00 88.38 238 ALA A C 1
ATOM 1887 O O . ALA A 1 238 ? -1.343 -4.209 5.135 1.00 88.38 238 ALA A O 1
ATOM 1888 N N . GLY A 1 239 ? -2.162 -2.183 5.734 1.00 87.00 239 GLY A N 1
ATOM 1889 C CA . GLY A 1 239 ? -3.439 -2.696 6.224 1.00 87.00 239 GLY A CA 1
ATOM 1890 C C . GLY A 1 239 ? -4.305 -3.240 5.082 1.00 87.00 239 GLY A C 1
ATOM 1891 O O . GLY A 1 239 ? -3.889 -3.268 3.918 1.00 87.00 239 GLY A O 1
ATOM 1892 N N . LEU A 1 240 ? -5.539 -3.636 5.398 1.00 88.31 240 LEU A N 1
ATOM 1893 C CA . LEU A 1 240 ? -6.490 -4.166 4.410 1.00 88.31 240 LEU A CA 1
ATOM 1894 C C . LEU A 1 240 ? -6.757 -3.208 3.236 1.00 88.31 240 LEU A C 1
ATOM 1896 O O . LEU A 1 240 ? -7.017 -3.651 2.118 1.00 88.31 240 LEU A O 1
ATOM 1900 N N . ASP A 1 241 ? -6.618 -1.898 3.453 1.00 90.75 241 ASP A N 1
ATOM 1901 C CA . ASP A 1 241 ? -6.756 -0.886 2.401 1.00 90.75 241 ASP A CA 1
ATOM 1902 C C . ASP A 1 241 ? -5.559 -0.825 1.427 1.00 90.75 241 ASP A C 1
ATOM 1904 O O . ASP A 1 241 ? -5.654 -0.245 0.344 1.00 90.75 241 ASP A O 1
ATOM 1908 N N . GLY A 1 242 ? -4.423 -1.446 1.752 1.00 93.12 242 GLY A N 1
ATOM 1909 C CA . GLY A 1 242 ? -3.232 -1.463 0.903 1.00 93.12 242 GLY A CA 1
ATOM 1910 C C . GLY A 1 242 ? -2.413 -0.159 0.896 1.00 93.12 242 GLY A C 1
ATOM 1911 O O . GLY A 1 242 ? -1.453 -0.057 0.105 1.00 93.12 242 GLY A O 1
ATOM 1912 N N . LEU A 1 243 ? -2.753 0.809 1.756 1.00 94.38 243 LEU A N 1
ATOM 1913 C CA . LEU A 1 243 ? -2.014 2.053 1.985 1.00 94.38 243 LEU A CA 1
ATOM 1914 C C . LEU A 1 243 ? -0.984 1.846 3.107 1.00 94.38 243 LEU A C 1
ATOM 1916 O O . LEU A 1 243 ? -1.256 1.228 4.129 1.00 94.38 243 LEU A O 1
ATOM 1920 N N . ILE A 1 244 ? 0.241 2.327 2.892 1.00 95.44 244 ILE A N 1
ATOM 1921 C CA . ILE A 1 244 ? 1.355 2.165 3.844 1.00 95.44 244 ILE A CA 1
ATOM 1922 C C . ILE A 1 244 ? 1.573 3.450 4.645 1.00 95.44 244 ILE A C 1
ATOM 1924 O O . ILE A 1 244 ? 1.289 4.539 4.146 1.00 95.44 244 ILE A O 1
ATOM 1928 N N . TYR A 1 245 ? 2.130 3.355 5.853 1.00 95.62 245 TYR A N 1
ATOM 1929 C CA . TYR A 1 245 ? 2.366 4.521 6.717 1.00 95.62 245 TYR A CA 1
ATOM 1930 C C . TYR A 1 245 ? 3.241 5.599 6.069 1.00 95.62 245 TYR A C 1
ATOM 1932 O O . TYR A 1 245 ? 3.029 6.788 6.292 1.00 95.62 245 TYR A O 1
ATOM 1940 N N . GLU A 1 246 ? 4.191 5.219 5.215 1.00 96.19 246 GLU A N 1
ATOM 1941 C CA . GLU A 1 246 ? 5.053 6.158 4.498 1.00 96.19 246 GLU A CA 1
ATOM 1942 C C . GLU A 1 246 ? 4.273 7.107 3.597 1.00 96.19 246 GLU A C 1
ATOM 1944 O O . GLU A 1 246 ? 4.701 8.245 3.423 1.00 96.19 246 GLU A O 1
ATOM 1949 N N . PHE A 1 247 ? 3.134 6.667 3.058 1.00 97.12 247 PHE A N 1
ATOM 1950 C CA . PHE A 1 247 ? 2.264 7.514 2.249 1.00 97.12 247 PHE A CA 1
ATOM 1951 C C . PHE A 1 247 ? 1.674 8.638 3.098 1.00 97.12 247 PHE A C 1
ATOM 1953 O O . PHE A 1 247 ? 1.839 9.813 2.776 1.00 97.12 247 PHE A O 1
ATOM 1960 N N . TRP A 1 248 ? 1.078 8.281 4.235 1.00 97.06 248 TRP A N 1
ATOM 1961 C CA . TRP A 1 248 ? 0.509 9.235 5.184 1.00 97.06 248 TRP A CA 1
ATOM 1962 C C . TRP A 1 248 ? 1.575 10.187 5.746 1.00 97.06 248 TRP A C 1
ATOM 1964 O O . TRP A 1 248 ? 1.374 11.399 5.782 1.00 97.06 248 TRP A O 1
ATOM 1974 N N . LYS A 1 249 ? 2.765 9.669 6.080 1.00 97.50 249 LYS A N 1
ATOM 1975 C CA . LYS A 1 249 ? 3.919 10.473 6.520 1.00 97.50 249 LYS A CA 1
ATOM 1976 C C . LYS A 1 249 ? 4.445 11.411 5.435 1.00 97.50 249 LYS A C 1
ATOM 1978 O O . LYS A 1 249 ? 4.885 12.519 5.739 1.00 97.50 249 LYS A O 1
ATOM 1983 N N . ALA A 1 250 ? 4.497 10.967 4.179 1.00 97.31 250 ALA A N 1
ATOM 1984 C CA . ALA A 1 250 ? 4.936 11.799 3.060 1.00 97.31 250 ALA A CA 1
ATOM 1985 C C . ALA A 1 250 ? 3.938 12.931 2.805 1.00 97.31 250 ALA A C 1
ATOM 1987 O O . ALA A 1 250 ? 4.350 14.077 2.636 1.00 97.31 250 ALA A O 1
ATOM 1988 N N . TRP A 1 251 ? 2.641 12.629 2.860 1.00 97.62 251 TRP A N 1
ATOM 1989 C CA . TRP A 1 251 ? 1.584 13.624 2.742 1.00 97.62 251 TRP A CA 1
ATOM 1990 C C . TRP A 1 251 ? 1.640 14.654 3.868 1.00 97.62 251 TRP A C 1
ATOM 1992 O O . TRP A 1 251 ? 1.700 15.849 3.587 1.00 97.62 251 TRP A O 1
ATOM 2002 N N . ASN A 1 252 ? 1.692 14.219 5.131 1.00 97.69 252 ASN A N 1
ATOM 2003 C CA . ASN A 1 252 ? 1.767 15.145 6.261 1.00 97.69 252 ASN A CA 1
ATOM 2004 C C . ASN A 1 252 ? 3.001 16.058 6.164 1.00 97.69 252 ASN A C 1
ATOM 2006 O O . ASN A 1 252 ? 2.907 17.261 6.378 1.00 97.69 252 ASN A O 1
ATOM 2010 N N . ARG A 1 253 ? 4.151 15.522 5.730 1.00 96.75 253 ARG A N 1
ATOM 2011 C CA . ARG A 1 253 ? 5.338 16.347 5.455 1.00 96.75 253 ARG A CA 1
ATOM 2012 C C . ARG A 1 253 ? 5.077 17.413 4.394 1.00 96.75 253 ARG A C 1
ATOM 2014 O O . ARG A 1 253 ? 5.510 18.544 4.582 1.00 96.75 253 ARG A O 1
ATOM 2021 N N . LYS A 1 254 ? 4.361 17.090 3.310 1.00 96.88 254 LYS A N 1
ATOM 2022 C CA . LYS A 1 254 ? 3.973 18.089 2.301 1.00 96.88 254 LYS A CA 1
ATOM 2023 C C . LYS A 1 254 ? 3.108 19.189 2.905 1.00 96.88 254 LYS A C 1
ATOM 2025 O O . LYS A 1 254 ? 3.410 20.355 2.672 1.00 96.88 254 LYS A O 1
ATOM 2030 N N . PHE A 1 255 ? 2.115 18.819 3.713 1.00 97.00 255 PHE A N 1
ATOM 2031 C CA . PHE A 1 255 ? 1.269 19.765 4.436 1.00 97.00 255 PHE A CA 1
ATOM 2032 C C . PHE A 1 255 ? 2.091 20.722 5.304 1.00 97.00 255 PHE A C 1
ATOM 2034 O O . PHE A 1 255 ? 2.028 21.932 5.093 1.00 97.00 255 PHE A O 1
ATOM 2041 N N . GLU A 1 256 ? 2.949 20.193 6.176 1.00 95.75 256 GLU A N 1
ATOM 2042 C CA . GLU A 1 256 ? 3.794 21.003 7.060 1.00 95.75 256 GLU A CA 1
ATOM 2043 C C . GLU A 1 256 ? 4.736 21.933 6.278 1.00 95.75 256 GLU A C 1
ATOM 2045 O O . GLU A 1 256 ? 4.841 23.112 6.600 1.00 95.75 256 GLU A O 1
ATOM 2050 N N . THR A 1 257 ? 5.350 21.454 5.187 1.00 95.00 257 THR A N 1
ATOM 2051 C CA . THR A 1 257 ? 6.223 22.296 4.342 1.00 95.00 257 THR A CA 1
ATOM 2052 C C . THR A 1 257 ? 5.477 23.333 3.502 1.00 95.00 257 THR A C 1
ATOM 2054 O O . THR A 1 257 ? 6.086 24.275 3.007 1.00 95.00 257 THR A O 1
ATOM 2057 N N . SER A 1 258 ? 4.173 23.153 3.287 1.00 94.56 258 SER A N 1
ATOM 205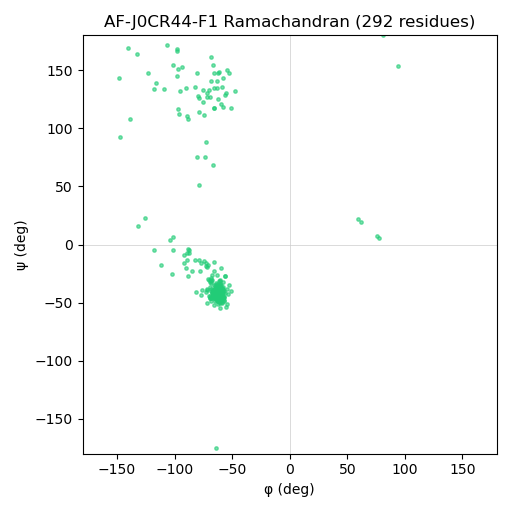8 C CA . SER A 1 258 ? 3.374 24.031 2.429 1.00 94.56 258 SER A CA 1
ATOM 2059 C C . SER A 1 258 ? 2.778 25.242 3.137 1.00 94.56 258 SER A C 1
ATOM 2061 O O . SER A 1 258 ? 2.235 26.109 2.457 1.00 94.56 258 SER A O 1
ATOM 2063 N N . LYS A 1 259 ? 2.902 25.329 4.468 1.00 87.50 259 LYS A N 1
ATOM 2064 C CA . LYS A 1 259 ? 2.372 26.448 5.264 1.00 87.50 259 LYS A CA 1
ATOM 2065 C C . LYS A 1 259 ? 2.906 27.812 4.798 1.00 87.50 259 LYS A C 1
ATOM 2067 O O . LYS A 1 259 ? 2.182 28.797 4.877 1.00 87.50 259 LYS A O 1
ATOM 2072 N N . ASP A 1 260 ? 4.100 27.830 4.205 1.00 82.94 260 ASP A N 1
ATOM 2073 C CA . ASP A 1 260 ? 4.757 29.033 3.671 1.00 82.94 260 ASP A CA 1
ATOM 2074 C C . ASP A 1 260 ? 4.689 29.138 2.128 1.00 82.94 260 ASP A C 1
ATOM 2076 O O . ASP A 1 260 ? 5.307 30.012 1.516 1.00 82.94 260 ASP A O 1
ATOM 2080 N N . GLY A 1 261 ? 3.997 28.203 1.466 1.00 79.44 261 GLY A N 1
ATOM 2081 C CA . GLY A 1 261 ? 4.084 27.969 0.025 1.00 79.44 261 GLY A CA 1
ATOM 2082 C C . GLY A 1 261 ? 2.877 28.433 -0.799 1.00 79.44 261 GLY A C 1
ATOM 2083 O O . GLY A 1 261 ? 1.819 28.782 -0.290 1.00 79.44 261 GLY A O 1
ATOM 2084 N N . LYS A 1 262 ? 3.032 28.383 -2.132 1.00 82.94 262 LYS A N 1
ATOM 2085 C CA . LYS A 1 262 ? 1.954 28.671 -3.105 1.00 82.94 262 LYS A CA 1
ATOM 2086 C C . LYS A 1 262 ? 0.957 27.520 -3.287 1.00 82.94 262 LYS A C 1
ATOM 2088 O O . LYS A 1 262 ? -0.142 27.745 -3.785 1.00 82.94 262 LYS A O 1
ATOM 2093 N N . GLU A 1 263 ? 1.352 26.285 -2.976 1.00 89.31 263 GLU A N 1
ATOM 2094 C CA . GLU A 1 263 ? 0.491 25.107 -3.132 1.00 89.31 263 GLU A CA 1
ATOM 2095 C C . GLU A 1 263 ? -0.176 24.764 -1.797 1.00 89.31 263 GLU A C 1
ATOM 2097 O O . GLU A 1 263 ? 0.507 24.382 -0.858 1.00 89.31 263 GLU A O 1
ATOM 2102 N N . GLU A 1 264 ? -1.506 24.843 -1.727 1.00 94.94 264 GLU A N 1
ATOM 2103 C CA . GLU A 1 264 ? -2.276 24.446 -0.541 1.00 94.94 264 GLU A CA 1
ATOM 2104 C C . GLU A 1 264 ? -2.421 22.914 -0.475 1.00 94.94 264 GLU A C 1
ATOM 2106 O O . GLU A 1 264 ? -3.106 22.295 -1.311 1.00 94.94 264 GLU A O 1
ATOM 2111 N N . TRP A 1 265 ? -1.802 22.311 0.540 1.00 97.19 265 TRP A N 1
ATOM 2112 C CA . TRP A 1 265 ? -1.974 20.905 0.896 1.00 97.19 265 TRP A CA 1
ATOM 2113 C C . TRP A 1 265 ? -2.994 20.728 2.016 1.00 97.19 265 TRP A C 1
ATOM 2115 O O . TRP A 1 265 ? -3.188 21.595 2.861 1.00 97.19 265 TRP A O 1
ATOM 2125 N N . MET A 1 266 ? -3.649 19.575 2.007 1.00 97.69 266 MET A N 1
ATOM 2126 C CA . MET A 1 266 ? -4.668 19.197 2.973 1.00 97.69 266 MET A CA 1
ATOM 2127 C C . MET A 1 266 ? -4.061 18.648 4.263 1.00 97.69 266 MET A C 1
ATOM 2129 O O . MET A 1 266 ? -3.181 17.785 4.203 1.00 97.69 266 MET A O 1
ATOM 2133 N N . ASP A 1 267 ? -4.587 19.097 5.410 1.00 97.69 267 ASP A N 1
ATOM 2134 C CA . ASP A 1 267 ? -4.261 18.551 6.733 1.00 97.69 267 ASP A CA 1
ATOM 2135 C C . ASP A 1 267 ? -4.899 17.171 6.915 1.00 97.69 267 ASP A C 1
ATOM 2137 O O . ASP A 1 267 ? -6.029 17.026 7.388 1.00 97.69 267 ASP A O 1
ATOM 2141 N N . ILE A 1 268 ? -4.175 16.138 6.494 1.00 97.81 268 ILE A N 1
ATOM 2142 C CA . ILE A 1 268 ? -4.666 14.764 6.575 1.00 97.81 268 ILE A CA 1
ATOM 2143 C C . ILE A 1 268 ? -4.786 14.274 8.023 1.00 97.81 268 ILE A C 1
ATOM 2145 O O . ILE A 1 268 ? -5.673 13.482 8.326 1.00 97.81 268 ILE A O 1
ATOM 2149 N N . VAL A 1 269 ? -3.933 14.772 8.924 1.00 98.12 269 VAL A N 1
ATOM 2150 C CA . VAL A 1 269 ? -3.960 14.423 10.352 1.00 98.12 269 VAL A CA 1
ATOM 2151 C C . VAL A 1 269 ? -5.195 15.030 11.006 1.00 98.12 269 VAL A C 1
ATOM 2153 O O . VAL A 1 269 ? -5.912 14.330 11.720 1.00 98.12 269 VAL A O 1
ATOM 2156 N N . GLY A 1 270 ? -5.503 16.293 10.699 1.00 98.06 270 GLY A N 1
ATOM 2157 C CA . GLY A 1 270 ? -6.752 16.925 11.127 1.00 98.06 270 GLY A CA 1
ATOM 2158 C C . GLY A 1 270 ? -7.979 16.140 10.656 1.00 98.06 270 GLY A C 1
ATOM 2159 O O . GLY A 1 270 ? -8.857 15.833 11.454 1.00 98.06 270 GLY A O 1
ATOM 2160 N N . MET A 1 271 ? -7.994 15.705 9.393 1.00 98.06 271 MET A N 1
ATOM 2161 C CA . MET A 1 271 ? -9.086 14.883 8.859 1.00 98.06 271 MET A CA 1
ATOM 2162 C C . MET A 1 271 ? -9.225 13.530 9.572 1.00 98.06 271 MET A C 1
ATOM 2164 O O . MET A 1 271 ? -10.335 13.139 9.916 1.00 98.06 271 MET A O 1
ATOM 2168 N N . MET A 1 272 ? -8.117 12.826 9.832 1.00 97.75 272 MET A N 1
ATOM 2169 C CA . MET A 1 272 ? -8.139 11.587 10.621 1.00 97.75 272 MET A CA 1
ATOM 2170 C C . MET A 1 272 ? -8.677 11.835 12.036 1.00 97.75 272 MET A C 1
ATOM 2172 O O . MET A 1 272 ? -9.466 11.036 12.529 1.00 97.75 272 MET A O 1
ATOM 2176 N N . THR A 1 273 ? -8.296 12.951 12.661 1.00 98.12 273 THR A N 1
ATOM 2177 C CA . THR A 1 273 ? -8.770 13.339 14.000 1.00 98.12 273 THR A CA 1
ATOM 2178 C C . THR A 1 273 ? -10.292 13.474 14.021 1.00 98.12 273 THR A C 1
ATOM 2180 O O . THR A 1 273 ? -10.941 12.922 14.902 1.00 98.12 273 THR A O 1
ATOM 2183 N N . GLU A 1 274 ? -10.887 14.115 13.008 1.00 97.88 274 GLU A N 1
ATOM 2184 C CA . GLU A 1 274 ? -12.350 14.222 12.890 1.00 97.88 274 GLU A CA 1
ATOM 2185 C C . GLU A 1 274 ? -13.041 12.858 12.780 1.00 97.88 274 GLU A C 1
ATOM 2187 O O . GLU A 1 274 ? -14.118 12.664 13.339 1.00 97.88 274 GLU A O 1
ATOM 2192 N N . VAL A 1 275 ? -12.420 11.902 12.085 1.00 97.38 275 VAL A N 1
ATOM 2193 C CA . VAL A 1 275 ? -12.949 10.540 11.938 1.00 97.38 275 VAL A CA 1
ATOM 2194 C C . VAL A 1 275 ? -12.893 9.781 13.261 1.00 97.38 275 VAL A C 1
ATOM 2196 O O . VAL A 1 275 ? -13.878 9.153 13.635 1.00 97.38 275 VAL A O 1
ATOM 2199 N N . TYR A 1 276 ? -11.771 9.845 13.983 1.00 96.94 276 TYR A N 1
ATOM 2200 C CA . TYR A 1 276 ? -11.643 9.183 15.284 1.00 96.94 276 TYR A CA 1
ATOM 2201 C C . TYR A 1 276 ? -12.585 9.785 16.326 1.00 96.94 276 TYR A C 1
ATOM 2203 O O . TYR A 1 276 ? -13.239 9.038 17.043 1.00 96.94 276 TYR A O 1
ATOM 2211 N N . VAL A 1 277 ? -12.746 11.108 16.337 1.00 97.19 277 VAL A N 1
ATOM 2212 C CA . VAL A 1 277 ? -13.741 11.784 17.179 1.00 97.19 277 VAL A CA 1
ATOM 2213 C C . VAL A 1 277 ? -15.171 11.330 16.854 1.00 97.19 277 VAL A C 1
ATOM 2215 O O . VAL A 1 277 ? -15.972 11.130 17.771 1.00 97.19 277 VAL A O 1
ATOM 2218 N N . ASP A 1 278 ? -15.510 11.139 15.572 1.00 97.62 278 ASP A N 1
ATOM 2219 C CA . ASP A 1 278 ? -16.814 10.588 15.174 1.00 97.62 278 ASP A CA 1
ATOM 2220 C C . ASP A 1 278 ? -17.007 9.161 15.716 1.00 97.62 278 ASP A C 1
ATOM 2222 O O . ASP A 1 278 ? -18.074 8.852 16.243 1.00 97.62 278 ASP A O 1
ATOM 2226 N N . ILE A 1 279 ? -15.966 8.323 15.667 1.00 96.50 279 ILE A N 1
ATOM 2227 C CA . ILE A 1 279 ? -15.990 6.957 16.214 1.00 96.50 279 ILE A CA 1
ATOM 2228 C C . ILE A 1 279 ? -16.150 6.966 17.738 1.00 96.50 279 ILE A C 1
ATOM 2230 O O . ILE A 1 279 ? -16.965 6.211 18.262 1.00 96.50 279 ILE A O 1
ATOM 2234 N N . GLU A 1 280 ? -15.418 7.817 18.459 1.00 95.62 280 GLU A N 1
ATOM 2235 C CA . GLU A 1 280 ? -15.541 7.930 19.920 1.00 95.62 280 GLU A CA 1
ATOM 2236 C C . GLU A 1 280 ? -16.943 8.371 20.346 1.00 95.62 280 GLU A C 1
ATOM 2238 O O . GLU A 1 280 ? -17.473 7.898 21.349 1.00 95.62 280 GLU A O 1
ATOM 2243 N N . THR A 1 281 ? -17.558 9.265 19.569 1.00 96.44 281 THR A N 1
ATOM 2244 C CA . THR A 1 281 ? -18.855 9.856 19.914 1.00 96.44 281 THR A CA 1
ATOM 2245 C C . THR A 1 281 ? -20.028 8.947 19.546 1.00 96.44 281 THR A C 1
ATOM 2247 O O . THR A 1 281 ? -21.000 8.862 20.296 1.00 96.44 281 THR A O 1
ATOM 2250 N N . TYR A 1 282 ? -19.969 8.290 18.384 1.00 96.69 282 TYR A N 1
ATOM 2251 C CA . TYR A 1 282 ? -21.113 7.578 17.798 1.00 96.69 282 TYR A CA 1
ATOM 2252 C C . TYR A 1 282 ? -20.900 6.068 17.645 1.00 96.69 282 TYR A C 1
ATOM 2254 O O . TYR A 1 282 ? -21.832 5.363 17.261 1.00 96.69 282 TYR A O 1
ATOM 2262 N N . GLY A 1 283 ? -19.704 5.565 17.948 1.00 95.62 283 GLY A N 1
ATOM 2263 C CA . GLY A 1 283 ? -19.308 4.190 17.674 1.00 95.62 283 GLY A CA 1
ATOM 2264 C C . GLY A 1 283 ? -18.868 3.967 16.224 1.00 95.62 283 GLY A C 1
ATOM 2265 O O . GLY A 1 283 ? -18.841 4.876 15.390 1.00 95.62 283 GLY A O 1
ATOM 2266 N N . ILE A 1 284 ? -18.494 2.722 15.929 1.00 95.81 284 ILE A N 1
ATOM 2267 C CA . ILE A 1 284 ? -18.046 2.304 14.597 1.00 95.81 284 ILE A CA 1
ATOM 2268 C C . ILE A 1 284 ? -19.263 2.076 13.697 1.00 95.81 284 ILE A C 1
ATOM 2270 O O . ILE A 1 284 ? -20.169 1.319 14.045 1.00 95.81 284 ILE A O 1
ATOM 2274 N N . GLU A 1 285 ? -19.260 2.706 12.526 1.00 95.00 285 GLU A N 1
ATOM 2275 C CA . GLU A 1 285 ? -20.265 2.480 11.489 1.00 95.00 285 GLU A CA 1
ATOM 2276 C C . GLU A 1 285 ? -20.062 1.099 10.843 1.00 95.00 285 GLU A C 1
ATOM 2278 O O . GLU A 1 285 ? -18.951 0.761 10.435 1.00 95.00 285 GLU A O 1
ATOM 2283 N N . GLN A 1 286 ? -21.118 0.290 10.729 1.00 90.75 286 GLN A N 1
ATOM 2284 C CA . GLN A 1 286 ? -20.986 -1.111 10.289 1.00 90.75 286 GLN A CA 1
ATOM 2285 C C . GLN A 1 286 ? -20.476 -1.232 8.844 1.00 90.75 286 GLN A C 1
ATOM 2287 O O . GLN A 1 286 ? -19.707 -2.136 8.527 1.00 90.75 286 GLN A O 1
ATOM 2292 N N . ASP A 1 287 ? -20.839 -0.278 7.987 1.00 87.69 287 ASP A N 1
ATOM 2293 C CA . ASP A 1 287 ? -20.550 -0.326 6.550 1.00 87.69 287 ASP A CA 1
ATOM 2294 C C . ASP A 1 287 ? -19.187 0.274 6.160 1.00 87.69 287 ASP A C 1
ATOM 2296 O O . ASP A 1 287 ? -18.809 0.249 4.988 1.00 87.69 287 ASP A O 1
ATOM 2300 N N . CYS A 1 288 ? -18.430 0.852 7.100 1.00 87.62 288 CYS A N 1
ATOM 2301 C CA . CYS A 1 288 ? -17.186 1.555 6.765 1.00 87.62 288 CYS A CA 1
ATOM 2302 C C . CYS A 1 288 ? -15.937 0.650 6.767 1.00 87.62 288 CYS A C 1
ATOM 2304 O O . CYS A 1 288 ? -14.855 1.106 6.383 1.00 87.62 288 CYS A O 1
ATOM 2306 N N . GLY A 1 289 ? -16.070 -0.613 7.201 1.00 85.06 289 GLY A N 1
ATOM 2307 C CA . GLY A 1 289 ? -14.975 -1.591 7.278 1.00 85.06 289 GLY A CA 1
ATOM 2308 C C . GLY A 1 289 ? -13.839 -1.178 8.222 1.00 85.06 289 GLY A C 1
ATOM 2309 O O . GLY A 1 289 ? -12.709 -1.649 8.097 1.00 85.06 289 GLY A O 1
ATOM 2310 N N . PHE A 1 290 ? -14.090 -0.243 9.147 1.00 85.25 290 PHE A N 1
ATOM 2311 C CA . PHE A 1 290 ? -13.057 0.268 10.053 1.00 85.25 290 PHE A CA 1
ATOM 2312 C C . PHE A 1 290 ? -12.621 -0.780 11.085 1.00 85.25 290 PHE A C 1
ATOM 2314 O O . PHE A 1 290 ? -11.461 -0.792 11.492 1.00 85.25 290 PHE A O 1
ATOM 2321 N N . ALA A 1 291 ? -13.531 -1.681 11.468 1.00 82.81 291 ALA A N 1
ATOM 2322 C CA . ALA A 1 291 ? -13.263 -2.772 12.402 1.00 82.81 291 ALA A CA 1
ATOM 2323 C C . ALA A 1 291 ? -12.493 -3.950 11.777 1.00 82.81 291 ALA A C 1
ATOM 2325 O O . ALA A 1 291 ? -11.926 -4.752 12.511 1.00 82.81 291 ALA A O 1
ATOM 2326 N N . ASP A 1 292 ? -12.423 -4.049 10.446 1.00 79.94 292 ASP A N 1
ATOM 2327 C CA . ASP A 1 292 ? -11.898 -5.248 9.777 1.00 79.94 292 ASP A CA 1
ATOM 2328 C C . ASP A 1 292 ? -10.369 -5.399 9.902 1.00 79.94 292 ASP A C 1
ATOM 2330 O O . ASP A 1 292 ? -9.826 -6.464 9.617 1.00 79.94 292 ASP A O 1
ATOM 2334 N N . GLY A 1 293 ? -9.651 -4.333 10.283 1.00 57.88 293 GLY A N 1
ATOM 2335 C CA . GLY A 1 293 ? -8.193 -4.229 10.148 1.00 57.88 293 GLY A CA 1
ATOM 2336 C C . GLY A 1 293 ? -7.401 -3.895 11.414 1.00 57.88 293 GLY A C 1
ATOM 2337 O O . GLY A 1 293 ? -6.298 -3.363 11.266 1.00 57.88 293 GLY A O 1
ATOM 2338 N N . TRP A 1 294 ? -7.943 -4.171 12.605 1.00 45.88 294 TRP A N 1
ATOM 2339 C CA . TRP A 1 294 ? -7.221 -4.088 13.885 1.00 45.88 294 TRP A CA 1
ATOM 2340 C C . TRP A 1 294 ? -6.739 -5.460 14.361 1.00 45.88 294 TRP A C 1
ATOM 2342 O O . TRP A 1 294 ? -7.498 -6.441 14.207 1.00 45.88 294 TRP A O 1
#